Protein AF-A0A7R9ZAB1-F1 (afdb_monomer_lite)

pLDDT: mean 93.07, std 10.8, range [32.34, 98.75]

Sequence (298 aa):
DKIGLPAPSGCEIWKDEKLKYHGPLHALKEEVKEYNKRINNFHPSTMEDLRDRLRRGEPKNGVCDGTKIHPNGLNGIFTSGQISLSRSGYIEPLTPPMRHPGICWNFMGFVGDLSFLVHDFQSMCRNLKPHSKIVFMDLGASLKRGQGPLELMDLFEKFGFHFDHIYAFEITKQEPSDVFEMLPARYLPAYHWINVGISSDVDSPMNPFQTILRRFQADDLILVKLDIDTPSIEIPLAKQLLEDETLSKLVDQFYFEHHVFLAELARPWGRTMDGTVKESLELFYRLRQRGVPAHFWT

Organism: NCBI:txid2749911

Foldseek 3Di:
DDDPDPQQAFLCCCVDPPDPCNVLVVLLLVLLVVVVVLLVVLFLPPAAALLVCVVVVNPLLVSLCSLASDPVRSCVSNVSPQWDQFQQGTWHDQGGPLWNSCCSPPVVVTVQPCSRTDGRSSSNSSLAHSPAAEEEEAQAQDDDAPGFPVVVQVSCVSSNRQHQAYHHEHCDDDDVVVVLVSDDPSCVNRYDYHNRHAALPPPDPRDVLVVQLPPHDLNYAYAYEEDHLACVGQVSNLVCCLPDLRNLSRHAEYEYAQQAPHPSCCVVSPPSHDHGSVVVSVSCVSSRVSRYHYGSGD

Structure (mmCIF, N/CA/C/O backbone):
data_AF-A0A7R9ZAB1-F1
#
_entry.id   AF-A0A7R9ZAB1-F1
#
loop_
_atom_site.group_PDB
_atom_site.id
_atom_site.type_symbol
_atom_site.label_atom_id
_atom_site.label_alt_id
_atom_site.label_comp_id
_atom_site.label_asym_id
_atom_site.label_entity_id
_atom_site.label_seq_id
_atom_site.pdbx_PDB_ins_code
_atom_site.Cartn_x
_atom_site.Cartn_y
_atom_site.Cartn_z
_atom_site.occupancy
_atom_site.B_iso_or_equiv
_atom_site.auth_seq_id
_atom_site.auth_comp_id
_atom_site.auth_asym_id
_atom_site.auth_atom_id
_atom_site.pdbx_PDB_model_num
ATOM 1 N N . ASP A 1 1 ? -13.489 12.982 -21.169 1.00 32.94 1 ASP A N 1
ATOM 2 C CA . ASP A 1 1 ? -12.901 13.646 -22.347 1.00 32.94 1 ASP A CA 1
ATOM 3 C C . ASP A 1 1 ? -11.445 14.031 -22.151 1.00 32.94 1 ASP A C 1
ATOM 5 O O . ASP A 1 1 ? -11.092 14.657 -21.163 1.00 32.94 1 ASP A O 1
ATOM 9 N N . LYS A 1 2 ? -10.625 13.589 -23.110 1.00 35.69 2 LYS A N 1
ATOM 10 C CA . LYS A 1 2 ? -9.345 14.130 -23.600 1.00 35.69 2 LYS A CA 1
ATOM 11 C C . LYS A 1 2 ? -8.670 15.230 -22.759 1.00 35.69 2 LYS A C 1
ATOM 13 O O . LYS A 1 2 ? -8.706 16.403 -23.117 1.00 35.69 2 LYS A O 1
ATOM 18 N N . ILE A 1 3 ? -7.904 14.828 -21.750 1.00 32.34 3 ILE A N 1
ATOM 19 C CA . ILE A 1 3 ? -6.647 15.515 -21.440 1.00 32.34 3 ILE A CA 1
ATOM 20 C C . ILE A 1 3 ? -5.568 14.576 -21.959 1.00 32.34 3 ILE A C 1
ATOM 22 O O . ILE A 1 3 ? -5.344 13.514 -21.386 1.00 32.34 3 ILE A O 1
ATOM 26 N N . GLY A 1 4 ? -4.963 14.925 -23.096 1.00 33.41 4 GLY A N 1
ATOM 27 C CA . GLY A 1 4 ? -3.710 14.314 -23.518 1.00 33.41 4 GLY A CA 1
ATOM 28 C C . GLY A 1 4 ? -2.677 14.632 -22.449 1.00 33.41 4 GLY A C 1
ATOM 29 O O . GLY A 1 4 ? -2.086 15.709 -22.464 1.00 33.41 4 GLY A O 1
ATOM 30 N N . LEU A 1 5 ? -2.550 13.744 -21.464 1.00 40.47 5 LEU A N 1
ATOM 31 C CA . LEU A 1 5 ? -1.458 13.796 -20.511 1.00 40.47 5 LEU A CA 1
ATOM 32 C C . LEU A 1 5 ? -0.175 13.683 -21.348 1.00 40.47 5 LEU A C 1
ATOM 34 O O . LEU A 1 5 ? -0.097 12.763 -22.173 1.00 40.47 5 LEU A O 1
ATOM 38 N N . PRO A 1 6 ? 0.788 14.617 -21.221 1.00 48.16 6 PRO A N 1
ATOM 39 C CA . PRO A 1 6 ? 2.100 14.429 -21.830 1.00 48.16 6 PRO A CA 1
ATOM 40 C C . PRO A 1 6 ? 2.615 13.053 -21.409 1.00 48.16 6 PRO A C 1
ATOM 42 O O . PRO A 1 6 ? 2.310 12.616 -20.297 1.00 48.16 6 PRO A O 1
ATOM 45 N N . ALA A 1 7 ? 3.313 12.349 -22.308 1.00 57.34 7 ALA A N 1
ATOM 46 C CA . ALA A 1 7 ? 3.860 11.029 -22.008 1.00 57.34 7 ALA A CA 1
ATOM 47 C C . ALA A 1 7 ? 4.607 11.128 -20.665 1.00 57.34 7 ALA A C 1
ATOM 49 O O . ALA A 1 7 ? 5.569 11.890 -20.594 1.00 57.34 7 ALA A O 1
ATOM 50 N N . PRO A 1 8 ? 4.116 10.491 -19.586 1.00 60.88 8 PRO A N 1
ATOM 51 C CA . PRO A 1 8 ? 4.614 10.775 -18.250 1.00 60.88 8 PRO A CA 1
ATOM 52 C C . PRO A 1 8 ? 6.085 10.357 -18.170 1.00 60.88 8 PRO A C 1
ATOM 54 O O . PRO A 1 8 ? 6.405 9.173 -18.204 1.00 60.88 8 PRO A O 1
ATOM 57 N N . SER A 1 9 ? 6.979 11.341 -18.111 1.00 74.44 9 SER A N 1
ATOM 58 C CA . SER A 1 9 ? 8.423 11.212 -18.343 1.00 74.44 9 SER A CA 1
ATOM 59 C C . SER A 1 9 ? 9.223 11.013 -17.054 1.00 74.44 9 SER A C 1
ATOM 61 O O . SER A 1 9 ? 10.335 11.516 -16.909 1.00 74.44 9 SER A O 1
ATOM 63 N N . GLY A 1 10 ? 8.657 10.291 -16.085 1.00 91.00 10 GLY A N 1
ATOM 64 C CA . GLY A 1 10 ? 9.347 10.042 -14.822 1.00 91.00 10 GLY A CA 1
ATOM 65 C C . GLY A 1 10 ? 9.487 11.310 -13.987 1.00 91.00 10 GLY A C 1
ATOM 66 O O . GLY A 1 10 ? 8.498 11.919 -13.584 1.00 91.00 10 GLY A O 1
ATOM 67 N N . CYS A 1 11 ? 10.721 11.716 -13.711 1.00 95.19 11 CYS A N 1
ATOM 68 C CA . CYS A 1 11 ? 11.022 12.817 -12.806 1.00 95.19 11 CYS A CA 1
ATOM 69 C C . CYS A 1 11 ? 10.795 14.220 -13.370 1.00 95.19 11 CYS A C 1
ATOM 71 O O . CYS A 1 11 ? 10.823 15.180 -12.599 1.00 95.19 11 CYS A O 1
ATOM 73 N N . GLU A 1 12 ? 10.573 14.380 -14.676 1.00 94.00 12 GLU A N 1
ATOM 74 C CA . GLU A 1 12 ? 10.340 15.701 -15.278 1.00 94.00 12 GLU A CA 1
ATOM 75 C C . GLU A 1 12 ? 9.144 16.415 -14.637 1.00 94.00 12 GLU A C 1
ATOM 77 O O . GLU A 1 12 ? 9.215 17.614 -14.373 1.00 94.00 12 GLU A O 1
ATOM 82 N N . ILE A 1 13 ? 8.092 15.670 -14.271 1.00 92.50 13 ILE A N 1
ATOM 83 C CA . ILE A 1 13 ? 6.882 16.247 -13.671 1.00 92.50 13 ILE A CA 1
ATOM 84 C C . ILE A 1 13 ? 7.141 16.958 -12.335 1.00 92.50 13 ILE A C 1
ATOM 86 O O . ILE A 1 13 ? 6.371 17.831 -11.940 1.00 92.50 13 ILE A O 1
ATOM 90 N N . TRP A 1 14 ? 8.227 16.583 -11.656 1.00 94.31 14 TRP A N 1
ATOM 91 C CA . TRP A 1 14 ? 8.662 17.139 -10.379 1.00 94.31 14 TRP A CA 1
ATOM 92 C C . TRP A 1 14 ? 9.698 18.255 -10.529 1.00 94.31 14 TRP A C 1
ATOM 94 O O . TRP A 1 14 ? 9.948 18.980 -9.566 1.00 94.31 14 TRP A O 1
ATOM 104 N N . LYS A 1 15 ? 10.333 18.367 -11.702 1.00 94.75 15 LYS A N 1
ATOM 105 C CA . LYS A 1 15 ? 11.469 19.266 -11.957 1.00 94.75 15 LYS A CA 1
ATOM 106 C C . LYS A 1 15 ? 11.113 20.466 -12.828 1.00 94.75 15 LYS A C 1
ATOM 108 O O . LYS A 1 15 ? 11.736 21.509 -12.666 1.00 94.75 15 LYS A O 1
ATOM 113 N N . ASP A 1 16 ? 10.177 20.325 -13.764 1.00 94.56 16 ASP A N 1
ATOM 114 C CA . ASP A 1 16 ? 9.819 21.420 -14.665 1.00 94.56 16 ASP A CA 1
ATOM 115 C C . ASP A 1 16 ? 8.761 22.336 -14.034 1.00 94.56 16 ASP A C 1
ATOM 117 O O . ASP A 1 16 ? 7.571 22.021 -13.969 1.00 94.56 16 ASP A O 1
ATOM 121 N N . GLU A 1 17 ? 9.217 23.510 -13.598 1.00 95.56 17 GLU A N 1
ATOM 122 C CA . GLU A 1 17 ? 8.401 24.570 -12.999 1.00 95.56 17 GLU A CA 1
ATOM 123 C C . GLU A 1 17 ? 7.313 25.114 -13.936 1.00 95.56 17 GLU A C 1
ATOM 125 O O . GLU A 1 17 ? 6.337 25.707 -13.473 1.00 95.56 17 GLU A O 1
ATOM 130 N N . LYS A 1 18 ? 7.448 24.913 -15.254 1.00 95.12 18 LYS A N 1
ATOM 131 C CA . LYS A 1 18 ? 6.462 25.370 -16.246 1.00 95.12 18 LYS A CA 1
ATOM 132 C C . LYS A 1 18 ? 5.219 24.488 -16.278 1.00 95.12 18 LYS A C 1
ATOM 134 O O . LYS A 1 18 ? 4.195 24.888 -16.839 1.00 95.12 18 LYS A O 1
ATOM 139 N N . LEU A 1 19 ? 5.286 23.287 -15.707 1.00 91.88 19 LEU A N 1
ATOM 140 C CA . LEU A 1 19 ? 4.161 22.365 -15.683 1.00 91.88 19 LEU A CA 1
ATOM 141 C C . LEU A 1 19 ? 3.113 22.843 -14.677 1.00 91.88 19 LEU A C 1
ATOM 143 O O . LEU A 1 19 ? 3.402 23.107 -13.512 1.00 91.88 19 LEU A O 1
ATOM 147 N N . LYS A 1 20 ? 1.846 22.878 -15.105 1.00 93.25 20 LYS A N 1
ATOM 148 C CA . LYS A 1 20 ? 0.714 23.362 -14.288 1.00 93.25 20 LYS A CA 1
ATOM 149 C C . LYS A 1 20 ? 0.533 22.640 -12.944 1.00 93.25 20 LYS A C 1
ATOM 151 O O . LYS A 1 20 ? -0.127 23.164 -12.055 1.00 93.25 20 LYS A O 1
ATOM 156 N N . TYR A 1 21 ? 1.062 21.425 -12.819 1.00 89.94 21 TYR A N 1
ATOM 157 C CA . TYR A 1 21 ? 0.979 20.597 -11.615 1.00 89.94 21 TYR A CA 1
ATOM 158 C C . TYR A 1 21 ? 2.239 20.667 -10.742 1.00 89.94 21 TYR A C 1
ATOM 160 O O . TYR A 1 21 ? 2.230 20.101 -9.656 1.00 89.94 21 TYR A O 1
ATOM 168 N N . HIS A 1 22 ? 3.290 21.388 -11.151 1.00 93.06 22 HIS A N 1
ATOM 169 C CA . HIS A 1 22 ? 4.520 21.514 -10.368 1.00 93.06 22 HIS A CA 1
ATOM 170 C C . HIS A 1 22 ? 4.247 22.069 -8.960 1.00 93.06 22 HIS A C 1
ATOM 172 O O . HIS A 1 22 ? 4.601 21.441 -7.966 1.00 93.06 22 HIS A O 1
ATOM 178 N N . GLY A 1 23 ? 3.547 23.206 -8.858 1.00 95.88 23 GLY A N 1
ATOM 179 C CA . GLY A 1 23 ? 3.180 23.810 -7.569 1.00 95.88 23 GLY A CA 1
ATOM 180 C C . GLY A 1 23 ? 2.409 22.851 -6.644 1.00 95.88 23 GLY A C 1
ATOM 181 O O . GLY A 1 23 ? 2.866 22.610 -5.527 1.00 95.88 23 GLY A O 1
ATOM 182 N N . PRO A 1 24 ? 1.287 22.258 -7.099 1.00 95.94 24 PRO A N 1
ATOM 183 C CA . PRO A 1 24 ? 0.551 21.255 -6.328 1.00 95.94 24 PRO A CA 1
ATOM 184 C C . PRO A 1 24 ? 1.387 20.045 -5.882 1.00 95.94 24 PRO A C 1
ATOM 186 O O . PRO A 1 24 ? 1.276 19.628 -4.731 1.00 95.94 24 PRO A O 1
ATOM 189 N N . LEU A 1 25 ? 2.255 19.504 -6.744 1.00 95.31 25 LEU A N 1
ATOM 190 C CA . LEU A 1 25 ? 3.119 18.370 -6.393 1.00 95.31 25 LEU A CA 1
ATOM 191 C C . LEU A 1 25 ? 4.147 18.733 -5.313 1.00 95.31 25 LEU A C 1
ATOM 193 O O . LEU A 1 25 ? 4.383 17.951 -4.393 1.00 95.31 25 LEU A O 1
ATOM 197 N N . HIS A 1 26 ? 4.736 19.929 -5.369 1.00 96.19 26 HIS A N 1
ATOM 198 C CA . HIS A 1 26 ? 5.650 20.386 -4.316 1.00 96.19 26 HIS A CA 1
ATOM 199 C C . HIS A 1 26 ? 4.927 20.694 -3.003 1.00 96.19 26 HIS A C 1
ATOM 201 O O . HIS A 1 26 ? 5.478 20.407 -1.944 1.00 96.19 26 HIS A O 1
ATOM 207 N N . ALA A 1 27 ? 3.685 21.185 -3.047 1.00 97.44 27 ALA A N 1
ATOM 208 C CA . ALA A 1 27 ? 2.858 21.302 -1.846 1.00 97.44 27 ALA A CA 1
ATOM 209 C C . ALA A 1 27 ? 2.618 19.923 -1.205 1.00 97.44 27 ALA A C 1
ATOM 211 O O . ALA A 1 27 ? 2.906 19.744 -0.024 1.00 97.44 27 ALA A O 1
ATOM 212 N N . LEU A 1 28 ? 2.208 18.926 -2.001 1.00 97.12 28 LEU A N 1
ATOM 213 C CA . LEU A 1 28 ? 2.062 17.540 -1.545 1.00 97.12 28 LEU A CA 1
ATOM 214 C C . LEU A 1 28 ? 3.356 17.003 -0.920 1.00 97.12 28 LEU A C 1
ATOM 216 O O . LEU A 1 28 ? 3.310 16.364 0.125 1.00 97.12 28 LEU A O 1
ATOM 220 N 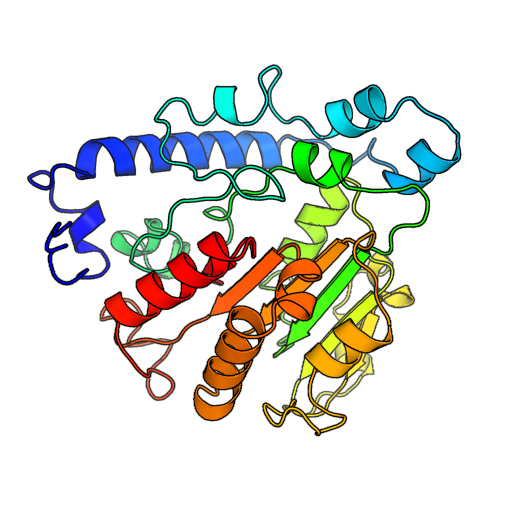N . LYS A 1 29 ? 4.516 17.260 -1.532 1.00 96.44 29 LYS A N 1
ATOM 221 C CA . LYS A 1 29 ? 5.817 16.817 -1.009 1.00 96.44 29 LYS A CA 1
ATOM 222 C C . LYS A 1 29 ? 6.083 17.346 0.404 1.00 96.44 29 LYS A C 1
ATOM 224 O O . LYS A 1 29 ? 6.580 16.597 1.243 1.00 96.44 29 LYS A O 1
ATOM 229 N N . GLU A 1 30 ? 5.763 18.608 0.684 1.00 97.81 30 GLU A N 1
ATOM 230 C CA . GLU A 1 30 ? 5.918 19.168 2.033 1.00 97.81 30 GLU A CA 1
ATOM 231 C C . GLU A 1 30 ? 4.880 18.606 3.019 1.00 97.81 30 GLU A C 1
ATOM 233 O O . GLU A 1 30 ? 5.215 18.313 4.167 1.00 97.81 30 GLU A O 1
ATOM 238 N N . GLU A 1 31 ? 3.648 18.367 2.571 1.00 98.19 31 GLU A N 1
ATOM 239 C CA . GLU A 1 31 ? 2.598 17.745 3.390 1.00 98.19 31 GLU A CA 1
ATOM 240 C C . GLU A 1 31 ? 2.928 16.290 3.746 1.00 98.19 31 GLU A C 1
ATOM 242 O O . GLU A 1 31 ? 2.741 15.883 4.892 1.00 98.19 31 GLU A O 1
ATOM 247 N N . VAL A 1 32 ? 3.505 15.525 2.813 1.00 97.88 32 VAL A N 1
ATOM 248 C CA . VAL A 1 32 ? 4.026 14.174 3.069 1.00 97.88 32 VAL A CA 1
ATOM 249 C C . VAL A 1 32 ? 5.136 14.212 4.124 1.00 97.88 32 VAL A C 1
ATOM 251 O O . VAL A 1 32 ? 5.149 13.378 5.028 1.00 97.88 32 VAL A O 1
ATOM 254 N N . LYS A 1 33 ? 6.049 15.191 4.097 1.00 97.69 33 LYS A N 1
ATOM 255 C CA . LYS A 1 33 ? 7.065 15.323 5.162 1.00 97.69 33 LYS A CA 1
ATOM 256 C C . LYS A 1 33 ? 6.431 15.556 6.534 1.00 97.69 33 LYS A C 1
ATOM 258 O O . LYS A 1 33 ? 6.855 14.947 7.515 1.00 97.69 33 LYS A O 1
ATOM 263 N N . GLU A 1 34 ? 5.422 16.420 6.612 1.00 98.25 34 GLU A N 1
ATOM 264 C CA . GLU A 1 34 ? 4.695 16.677 7.860 1.00 98.25 34 GLU A CA 1
ATOM 265 C C . GLU A 1 34 ? 3.906 15.441 8.326 1.00 98.25 34 GLU A C 1
ATOM 267 O O . GLU A 1 34 ? 3.929 15.107 9.513 1.00 98.25 34 GLU A O 1
ATOM 272 N N . TYR A 1 35 ? 3.268 14.718 7.403 1.00 98.38 35 TYR A N 1
ATOM 273 C CA . TYR A 1 35 ? 2.620 13.430 7.659 1.00 98.38 35 TYR A CA 1
ATOM 274 C C . TYR A 1 35 ? 3.597 12.428 8.290 1.00 98.38 35 TYR A C 1
ATOM 276 O O . TYR A 1 35 ? 3.328 11.911 9.376 1.00 98.38 35 TYR A O 1
ATOM 284 N N . ASN A 1 36 ? 4.774 12.235 7.692 1.00 97.62 36 ASN A N 1
ATOM 285 C CA . ASN A 1 36 ? 5.791 11.324 8.222 1.00 97.62 36 ASN A CA 1
ATOM 286 C C . ASN A 1 36 ? 6.354 11.775 9.564 1.00 97.62 36 ASN A C 1
ATOM 288 O O . ASN A 1 36 ? 6.553 10.957 10.457 1.00 97.62 36 ASN A O 1
ATOM 292 N N . LYS A 1 37 ? 6.567 13.080 9.760 1.00 97.81 37 LYS A N 1
ATOM 293 C CA . LYS A 1 37 ? 6.969 13.618 11.065 1.00 97.81 37 LYS A CA 1
ATOM 294 C C . LYS A 1 37 ? 5.951 13.253 12.148 1.00 97.81 37 LYS A C 1
ATOM 296 O O . LYS A 1 37 ? 6.339 12.881 13.254 1.00 97.81 37 LYS A O 1
ATOM 301 N N . ARG A 1 38 ? 4.655 13.336 11.841 1.00 97.00 38 ARG A N 1
ATOM 302 C CA . ARG A 1 38 ? 3.582 12.954 12.770 1.00 97.00 38 ARG A CA 1
ATOM 303 C C . ARG A 1 38 ? 3.519 11.455 12.997 1.00 97.00 38 ARG A C 1
ATOM 305 O O . ARG A 1 38 ? 3.388 11.059 14.148 1.00 97.00 38 ARG A O 1
ATOM 312 N N . ILE A 1 39 ? 3.667 10.642 11.951 1.00 95.81 39 ILE A N 1
ATOM 313 C CA . ILE A 1 39 ? 3.797 9.188 12.095 1.00 95.81 39 ILE A CA 1
ATOM 314 C C . ILE A 1 39 ? 4.968 8.857 13.000 1.00 95.81 39 ILE A C 1
ATOM 316 O O . ILE A 1 39 ? 4.795 8.103 13.946 1.00 95.81 39 ILE A O 1
ATOM 320 N N . ASN A 1 40 ? 6.145 9.431 12.772 1.00 94.19 40 ASN A N 1
ATOM 321 C CA . ASN A 1 40 ? 7.340 9.142 13.558 1.00 94.19 40 ASN A CA 1
ATOM 322 C C . ASN A 1 40 ? 7.148 9.493 15.037 1.00 94.19 40 ASN A C 1
ATOM 324 O O . ASN A 1 40 ? 7.493 8.685 15.896 1.00 94.19 40 ASN A O 1
ATOM 328 N N . ASN A 1 41 ? 6.496 10.624 15.317 1.00 93.81 41 ASN A N 1
ATOM 329 C CA . ASN A 1 41 ? 6.166 11.071 16.673 1.00 93.81 41 ASN A CA 1
ATOM 330 C C . ASN A 1 41 ? 4.922 10.396 17.275 1.00 93.81 41 ASN A C 1
ATOM 332 O O . ASN A 1 41 ? 4.616 10.618 18.446 1.00 93.81 41 ASN A O 1
ATOM 336 N N . PHE A 1 42 ? 4.177 9.603 16.503 1.00 93.62 42 PHE A N 1
ATOM 337 C CA . PHE A 1 42 ? 3.069 8.821 17.033 1.00 93.62 42 PHE A CA 1
ATOM 338 C C . PHE A 1 42 ? 3.653 7.736 17.940 1.00 93.62 42 PHE A C 1
ATOM 340 O O . PHE A 1 42 ? 4.464 6.924 17.496 1.00 93.62 42 PHE A O 1
ATOM 347 N N . HIS A 1 43 ? 3.303 7.750 19.224 1.00 83.38 43 HIS A N 1
ATOM 348 C CA . HIS A 1 43 ? 3.894 6.847 20.208 1.00 83.38 43 HIS A CA 1
ATOM 349 C C . HIS A 1 43 ? 3.085 5.541 20.304 1.00 83.38 43 HIS A C 1
ATOM 351 O O . HIS A 1 43 ? 1.945 5.576 20.764 1.00 83.38 43 HIS A O 1
ATOM 357 N N . PRO A 1 44 ? 3.667 4.383 19.926 1.00 64.25 44 PRO A N 1
ATOM 358 C CA . PRO A 1 44 ? 2.955 3.106 19.914 1.00 64.25 44 PRO A CA 1
ATOM 359 C C . PRO A 1 44 ? 2.745 2.496 21.302 1.00 64.25 44 PRO A C 1
ATOM 361 O O . PRO A 1 44 ? 1.918 1.608 21.453 1.00 64.25 44 PRO A O 1
ATOM 364 N N . SER A 1 45 ? 3.469 2.953 22.331 1.00 51.84 45 SER A N 1
ATOM 365 C CA . SER A 1 45 ? 3.490 2.342 23.672 1.00 51.84 45 SER A CA 1
ATOM 366 C C . SER A 1 45 ? 2.144 2.345 24.415 1.00 51.84 45 SER A C 1
ATOM 368 O O . SER A 1 45 ? 2.073 1.873 25.545 1.00 51.84 45 SER A O 1
ATOM 370 N N . THR A 1 46 ? 1.088 2.883 23.805 1.00 56.03 46 THR A N 1
ATOM 371 C CA . THR A 1 46 ? -0.288 2.894 24.319 1.00 56.03 46 THR A CA 1
ATOM 372 C C . THR A 1 46 ? -1.295 2.216 23.386 1.00 56.03 46 THR A C 1
ATOM 374 O O . THR A 1 46 ? -2.477 2.170 23.721 1.00 56.03 46 THR A O 1
ATOM 377 N N . MET A 1 47 ? -0.876 1.736 22.212 1.00 74.06 47 MET A N 1
ATOM 378 C CA . MET A 1 47 ? -1.784 1.144 21.230 1.00 74.06 47 MET A CA 1
ATOM 379 C C . MET A 1 47 ? -1.800 -0.373 21.384 1.00 74.06 47 MET A C 1
ATOM 381 O O . MET A 1 47 ? -0.958 -1.085 20.851 1.00 74.06 47 MET A O 1
ATOM 385 N N . GLU A 1 48 ? -2.773 -0.848 22.157 1.00 90.38 48 GLU A N 1
ATOM 386 C CA . GLU A 1 48 ? -3.209 -2.245 22.132 1.00 90.38 48 GLU A CA 1
ATOM 387 C C . GLU A 1 48 ? -3.847 -2.591 20.777 1.00 90.38 48 GLU A C 1
ATOM 389 O O . GLU A 1 48 ? -4.247 -1.691 20.029 1.00 90.38 48 GLU A O 1
ATOM 394 N N . ASP A 1 49 ? -4.027 -3.888 20.499 1.00 95.38 49 ASP A N 1
ATOM 395 C CA . ASP A 1 49 ? -4.794 -4.336 19.336 1.00 95.38 49 ASP A CA 1
ATOM 396 C C . ASP A 1 49 ? -6.173 -3.667 19.324 1.00 95.38 49 ASP A C 1
ATOM 398 O O . ASP A 1 49 ? -6.976 -3.788 20.258 1.00 95.38 49 ASP A O 1
ATOM 402 N N . LEU A 1 50 ? -6.454 -2.940 18.240 1.00 96.50 50 LEU A N 1
ATOM 403 C CA . LEU A 1 50 ? -7.709 -2.216 18.065 1.00 96.50 50 LEU A CA 1
ATOM 404 C C . LEU A 1 50 ? -8.911 -3.151 18.227 1.00 96.50 50 LEU A C 1
ATOM 406 O O . LEU A 1 50 ? -9.942 -2.759 18.772 1.00 96.50 50 LEU A O 1
ATOM 410 N N . ARG A 1 51 ? -8.783 -4.406 17.794 1.00 97.50 51 ARG A N 1
ATOM 411 C CA . ARG A 1 51 ? -9.843 -5.413 17.867 1.00 97.50 51 ARG A CA 1
ATOM 412 C C . ARG A 1 51 ? -10.089 -5.860 19.295 1.00 97.50 51 ARG A C 1
ATOM 414 O O . ARG A 1 51 ? -11.245 -6.085 19.637 1.00 97.50 51 ARG A O 1
ATOM 421 N N . ASP A 1 52 ? -9.062 -5.936 20.141 1.00 96.69 52 ASP A N 1
ATOM 422 C CA . ASP A 1 52 ? -9.239 -6.225 21.569 1.00 96.69 52 ASP A CA 1
ATOM 423 C C . ASP A 1 52 ? -10.039 -5.130 22.264 1.00 96.69 52 ASP A C 1
ATOM 425 O O . ASP A 1 52 ? -10.997 -5.421 22.984 1.00 96.69 52 ASP A O 1
ATOM 429 N N . ARG A 1 53 ? -9.723 -3.867 21.975 1.00 95.81 53 ARG A N 1
ATOM 430 C CA . ARG A 1 53 ? -10.484 -2.717 22.482 1.00 95.81 53 ARG A CA 1
ATOM 431 C C . ARG A 1 53 ? -11.949 -2.778 22.051 1.00 95.81 53 ARG A C 1
ATOM 433 O O . ARG A 1 53 ? -12.855 -2.628 22.873 1.00 95.81 53 ARG A O 1
ATOM 440 N N . LEU A 1 54 ? -12.192 -3.076 20.773 1.00 96.62 54 LEU A N 1
ATOM 441 C CA . LEU A 1 54 ? -13.544 -3.255 20.238 1.00 96.62 54 LEU A CA 1
ATOM 442 C C . LEU A 1 54 ? -14.272 -4.451 20.880 1.00 96.62 54 LEU A C 1
ATOM 444 O O . LEU A 1 54 ? -15.456 -4.339 21.194 1.00 96.62 54 LEU A O 1
ATOM 448 N N . ARG A 1 55 ? -13.586 -5.579 21.125 1.00 97.44 55 ARG A N 1
ATOM 449 C CA . ARG A 1 55 ? -14.144 -6.764 21.809 1.00 97.44 55 ARG A CA 1
ATOM 450 C C . ARG A 1 55 ? -14.551 -6.471 23.252 1.00 97.44 55 ARG A C 1
ATOM 452 O O . ARG A 1 55 ? -15.558 -7.003 23.710 1.00 97.44 55 ARG A O 1
ATOM 459 N N . ARG A 1 56 ? -13.819 -5.599 23.953 1.00 96.88 56 ARG A N 1
ATOM 460 C CA . ARG A 1 56 ? -14.176 -5.134 25.307 1.00 96.88 56 ARG A CA 1
ATOM 461 C C . ARG A 1 56 ? -15.357 -4.158 25.334 1.00 96.88 56 ARG A C 1
ATOM 463 O O . ARG A 1 56 ? -15.757 -3.724 26.410 1.00 96.88 56 ARG A O 1
ATOM 470 N N . GLY A 1 57 ? -15.926 -3.824 24.175 1.00 95.94 57 GLY A N 1
ATOM 471 C CA . GLY A 1 57 ? -17.081 -2.939 24.062 1.00 95.94 57 GLY A CA 1
ATOM 472 C C . GLY A 1 57 ? -16.734 -1.452 24.121 1.00 95.94 57 GLY A C 1
ATOM 473 O O . GLY A 1 57 ? -17.632 -0.635 24.327 1.00 95.94 57 GLY A O 1
ATOM 474 N N . GLU A 1 58 ? -15.462 -1.073 23.938 1.00 96.38 58 GLU A N 1
ATOM 475 C CA . GLU A 1 58 ? -15.101 0.341 23.814 1.00 96.38 58 GLU A CA 1
ATOM 476 C C . GLU A 1 58 ? -15.802 0.964 22.588 1.00 96.38 58 GLU A C 1
ATOM 478 O O . GLU A 1 58 ? -15.884 0.329 21.529 1.00 96.38 58 GLU A O 1
ATOM 483 N N . PRO A 1 59 ? -16.305 2.212 22.675 1.00 96.56 59 PRO A N 1
ATOM 484 C CA . PRO A 1 59 ? -16.961 2.855 21.544 1.00 96.56 59 PRO A CA 1
ATOM 485 C C . PRO A 1 59 ? -16.029 2.945 20.333 1.00 96.56 59 PRO A C 1
ATOM 487 O O . PRO A 1 59 ? -14.968 3.566 20.407 1.00 96.56 59 PRO A O 1
ATOM 490 N N . LYS A 1 60 ? -16.453 2.394 19.189 1.00 96.12 60 LYS A N 1
ATOM 491 C CA . LYS A 1 60 ? -15.640 2.324 17.961 1.00 96.12 60 LYS A CA 1
ATOM 492 C C . LYS A 1 60 ? -15.059 3.674 17.531 1.00 96.12 60 LYS A C 1
ATOM 494 O O . LYS A 1 60 ? -13.897 3.743 17.153 1.00 96.12 60 LYS A O 1
ATOM 499 N N . ASN A 1 61 ? -15.830 4.755 17.655 1.00 95.19 61 ASN A N 1
ATOM 500 C CA . ASN A 1 61 ? -15.333 6.102 17.364 1.00 95.19 61 ASN A CA 1
ATOM 501 C C . ASN A 1 61 ? -14.187 6.512 18.297 1.00 95.19 61 ASN A C 1
ATOM 503 O O . ASN A 1 61 ? -13.225 7.097 17.826 1.00 95.19 61 ASN A O 1
ATOM 507 N N . GLY A 1 62 ? -14.255 6.178 19.589 1.00 94.00 62 GLY A N 1
ATOM 508 C CA . GLY A 1 62 ? -13.179 6.460 20.541 1.00 94.00 62 GLY A CA 1
ATOM 509 C C . GLY A 1 62 ? -11.929 5.616 20.286 1.00 94.00 62 GLY A C 1
ATOM 510 O O . GLY A 1 62 ? -10.817 6.128 20.382 1.00 94.00 62 GLY A O 1
ATOM 511 N N . VAL A 1 63 ? -12.103 4.346 19.900 1.00 95.19 63 VAL A N 1
ATOM 512 C CA . VAL A 1 63 ? -10.990 3.465 19.512 1.00 95.19 63 VAL A CA 1
ATOM 513 C C . VAL A 1 63 ? -10.289 4.006 18.265 1.00 95.19 63 VAL A C 1
ATOM 515 O O . VAL A 1 63 ? -9.086 4.256 18.298 1.00 95.19 63 VAL A O 1
ATOM 518 N N . CYS A 1 64 ? -11.043 4.263 17.194 1.00 95.75 64 CYS A N 1
ATOM 519 C CA . CYS A 1 64 ? -10.481 4.711 15.922 1.00 95.75 64 CYS A CA 1
ATOM 520 C C . CYS A 1 64 ? -10.009 6.163 15.939 1.00 95.75 64 CYS A C 1
ATOM 522 O O . CYS A 1 64 ? -9.085 6.511 15.218 1.00 95.75 64 CYS A O 1
ATOM 524 N N . ASP A 1 65 ? -10.576 7.034 16.771 1.00 94.69 65 ASP A N 1
ATOM 525 C CA . ASP A 1 65 ? -10.028 8.381 16.937 1.00 94.69 65 ASP A CA 1
ATOM 526 C C . ASP A 1 65 ? -8.637 8.362 17.590 1.00 94.69 65 ASP A C 1
ATOM 528 O O . ASP A 1 65 ? -7.863 9.293 17.376 1.00 94.69 65 ASP A O 1
ATOM 532 N N . GLY A 1 66 ? -8.283 7.282 18.298 1.00 94.00 66 GLY A N 1
ATOM 533 C CA . GLY A 1 66 ? -6.935 7.048 18.816 1.00 94.00 66 GLY A CA 1
ATOM 534 C C . GLY A 1 66 ? -5.876 6.816 17.733 1.00 94.00 66 GLY A C 1
ATOM 535 O O . GLY A 1 66 ? -4.697 7.016 18.000 1.00 94.00 66 GLY A O 1
ATOM 536 N N . THR A 1 67 ? -6.267 6.461 16.504 1.00 95.25 67 THR A N 1
ATOM 537 C CA . THR A 1 67 ? -5.330 6.308 15.376 1.00 95.25 67 THR A CA 1
ATOM 538 C C . THR A 1 67 ? -5.145 7.608 14.584 1.00 95.25 67 THR A C 1
ATOM 540 O O . THR A 1 67 ? -4.417 7.634 13.591 1.00 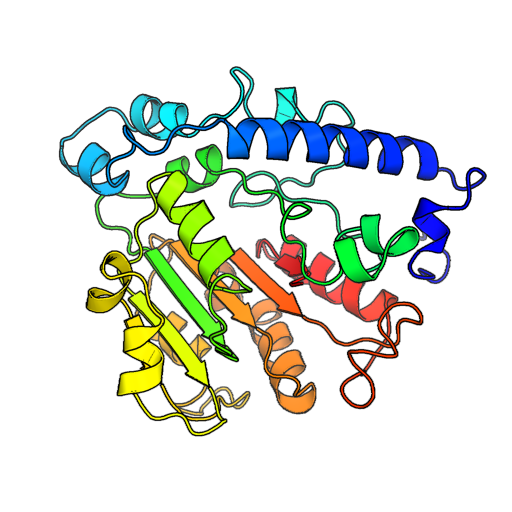95.25 67 THR A O 1
ATOM 543 N N . LYS A 1 68 ? -5.803 8.709 14.982 1.00 94.75 68 LYS A N 1
ATOM 544 C CA . LYS A 1 68 ? -5.616 10.018 14.348 1.00 94.75 68 LYS A CA 1
ATOM 545 C C . LYS A 1 68 ? -4.227 10.569 14.655 1.00 94.75 68 LYS A C 1
ATOM 547 O O . LYS A 1 68 ? -3.848 10.734 15.808 1.00 94.75 68 LYS A O 1
ATOM 552 N N . ILE A 1 69 ? -3.538 11.021 13.613 1.00 95.12 69 ILE A N 1
ATOM 553 C CA . ILE A 1 69 ? -2.286 11.791 13.724 1.00 95.12 69 ILE A CA 1
ATOM 554 C C . ILE A 1 69 ? -2.500 13.319 13.655 1.00 95.12 69 ILE A C 1
ATOM 556 O O . ILE A 1 69 ? -1.560 14.112 13.776 1.00 95.12 69 ILE A O 1
ATOM 560 N N . HIS A 1 70 ? -3.751 13.749 13.457 1.00 96.75 70 HIS A N 1
ATOM 561 C CA . HIS A 1 70 ? -4.168 15.149 13.450 1.00 96.75 70 HIS A CA 1
ATOM 562 C C . HIS A 1 70 ? -5.646 15.279 13.888 1.00 96.75 70 HIS A C 1
ATOM 564 O O . HIS A 1 70 ? -6.455 14.433 13.496 1.00 96.75 70 HIS A O 1
ATOM 570 N N . PRO A 1 71 ? -6.046 16.327 14.645 1.00 95.44 71 PRO A N 1
ATOM 571 C CA . PRO A 1 71 ? -7.429 16.497 15.118 1.00 95.44 71 PRO A CA 1
ATOM 572 C C . PRO A 1 71 ? -8.496 16.448 14.012 1.00 95.44 71 PRO A C 1
ATOM 574 O O . PRO A 1 71 ? -9.550 15.838 14.188 1.00 95.44 71 PRO A O 1
ATOM 577 N N . ASN A 1 72 ? -8.182 17.022 12.847 1.00 96.25 72 ASN A N 1
ATOM 578 C CA . ASN A 1 72 ? -9.050 17.054 11.660 1.00 96.25 72 ASN A CA 1
ATOM 579 C C . ASN A 1 72 ? -8.838 15.860 10.702 1.00 96.25 72 ASN A C 1
ATOM 581 O O . ASN A 1 72 ? -9.212 15.939 9.533 1.00 96.25 72 ASN A O 1
ATOM 585 N N . GLY A 1 73 ? -8.191 14.782 11.159 1.00 95.31 73 GLY A N 1
ATOM 586 C CA . GLY A 1 73 ? -7.769 13.676 10.295 1.00 95.31 73 GLY A CA 1
ATOM 587 C C . GLY A 1 73 ? -6.751 14.118 9.236 1.00 95.31 73 GLY A C 1
ATOM 588 O O . GLY A 1 73 ? -6.130 15.178 9.363 1.00 95.31 73 GLY A O 1
ATOM 589 N N . LEU A 1 74 ? -6.596 13.321 8.175 1.00 97.31 74 LEU A N 1
ATOM 590 C CA . LEU A 1 74 ? -5.612 13.590 7.118 1.00 97.31 74 LEU A CA 1
ATOM 591 C C . LEU A 1 74 ? -5.882 14.883 6.337 1.00 97.31 74 LEU A C 1
ATOM 593 O O . LEU A 1 74 ? -4.932 15.530 5.910 1.00 97.31 74 LEU A O 1
ATOM 597 N N . ASN A 1 75 ? -7.133 15.343 6.252 1.00 96.25 75 ASN A N 1
ATOM 598 C CA . ASN A 1 75 ? -7.466 16.635 5.633 1.00 96.25 75 ASN A CA 1
ATOM 599 C C . ASN A 1 75 ? -6.837 17.838 6.348 1.00 96.25 75 ASN A C 1
ATOM 601 O O . ASN A 1 75 ? -6.688 18.899 5.752 1.00 96.25 75 ASN A O 1
ATOM 605 N N . GLY A 1 76 ? -6.480 17.699 7.628 1.00 97.25 76 GLY A N 1
ATOM 606 C CA . GLY A 1 76 ? -5.747 18.746 8.337 1.00 97.25 76 GLY A CA 1
ATOM 607 C C . GLY A 1 76 ? -4.247 18.773 8.043 1.00 97.25 76 GLY A C 1
ATOM 608 O O . GLY A 1 76 ? -3.593 19.741 8.409 1.00 97.25 76 GLY A O 1
ATOM 609 N N . ILE A 1 77 ? -3.712 17.727 7.407 1.00 98.06 77 ILE A N 1
ATOM 610 C CA . ILE A 1 77 ? -2.309 17.640 6.983 1.00 98.06 77 ILE A CA 1
ATOM 611 C C . ILE A 1 77 ? -2.203 17.956 5.489 1.00 98.06 77 ILE A C 1
ATOM 613 O O . ILE A 1 77 ? -1.381 18.769 5.086 1.00 98.06 77 ILE A O 1
ATOM 617 N N . PHE A 1 78 ? -3.068 17.348 4.678 1.00 98.00 78 PHE A N 1
ATOM 618 C CA . PHE A 1 78 ? -3.057 17.450 3.221 1.00 98.00 78 PHE A CA 1
ATOM 619 C C . PHE A 1 78 ? -4.031 18.520 2.717 1.00 98.00 78 PHE A C 1
ATOM 621 O O . PHE A 1 78 ? -5.048 18.240 2.080 1.00 98.00 78 PHE A O 1
ATOM 628 N N . THR A 1 79 ? -3.721 19.772 3.034 1.00 97.12 79 THR A N 1
ATOM 629 C CA . THR A 1 79 ? -4.525 20.949 2.673 1.00 97.12 79 THR A CA 1
ATOM 630 C C . THR A 1 79 ? -4.537 21.260 1.174 1.00 97.12 79 THR A C 1
ATOM 632 O O . THR A 1 79 ? -5.457 21.915 0.686 1.00 97.12 79 THR A O 1
ATOM 635 N N . SER A 1 80 ? -3.551 20.759 0.429 1.00 95.56 80 SER A N 1
ATOM 636 C CA . SER A 1 80 ? -3.421 20.915 -1.020 1.00 95.56 80 SER A CA 1
ATOM 637 C C . SER A 1 80 ? -4.476 20.139 -1.818 1.00 95.56 80 SER A C 1
ATOM 639 O O . SER A 1 80 ? -4.633 20.366 -3.022 1.00 95.56 80 SER A O 1
ATOM 641 N N . GLY A 1 81 ? -5.169 19.190 -1.175 1.00 94.75 81 GLY A N 1
ATOM 642 C CA . GLY A 1 81 ? -6.174 18.340 -1.811 1.00 94.75 81 GLY A CA 1
ATOM 643 C C . GLY A 1 81 ? -5.609 17.368 -2.853 1.00 94.75 81 GLY A C 1
ATOM 644 O O . GLY A 1 81 ? -6.352 16.925 -3.723 1.00 94.75 81 GLY A O 1
ATOM 645 N N . GLN A 1 82 ? -4.305 17.065 -2.811 1.00 95.38 82 GLN A N 1
ATOM 646 C CA . GLN A 1 82 ? -3.656 16.193 -3.803 1.00 95.38 82 GLN A CA 1
ATOM 647 C C . GLN A 1 82 ? -3.781 14.690 -3.503 1.00 95.38 82 GLN A C 1
ATOM 649 O O . GLN A 1 82 ? -3.531 13.871 -4.385 1.00 95.38 82 GLN A O 1
ATOM 654 N N . ILE A 1 83 ? -4.166 14.305 -2.286 1.00 96.50 83 ILE A N 1
ATOM 655 C CA . ILE A 1 83 ? -4.442 12.903 -1.939 1.00 96.50 83 ILE A CA 1
ATOM 656 C C . ILE A 1 83 ? -5.801 12.459 -2.494 1.00 96.50 83 ILE A C 1
ATOM 658 O O . ILE A 1 83 ? -6.734 13.248 -2.628 1.00 96.50 83 ILE A O 1
ATOM 662 N N . SER A 1 84 ? -5.923 11.175 -2.820 1.00 95.38 84 SER A N 1
ATOM 663 C CA . SER A 1 84 ? -7.160 10.578 -3.333 1.00 95.38 84 SER A CA 1
ATOM 664 C C . SER A 1 84 ? -7.936 9.894 -2.211 1.00 95.38 84 SER A C 1
ATOM 666 O O . SER A 1 84 ? -7.333 9.370 -1.283 1.00 95.38 84 SER A O 1
ATOM 668 N N . LEU A 1 85 ? -9.267 9.861 -2.297 1.00 95.62 85 LEU A N 1
ATOM 669 C CA . LEU A 1 85 ? -10.103 9.082 -1.380 1.00 95.62 85 LEU A CA 1
ATOM 670 C C . LEU A 1 85 ? -10.359 7.685 -1.960 1.00 95.62 85 LEU A C 1
ATOM 672 O O . LEU A 1 85 ? -10.763 7.554 -3.115 1.00 95.62 85 LEU A O 1
ATOM 676 N N . SER A 1 86 ? -10.157 6.655 -1.145 1.00 95.12 86 SER A N 1
ATOM 677 C CA . SER A 1 86 ? -10.476 5.257 -1.441 1.00 95.12 86 SER A CA 1
ATOM 678 C C . SER A 1 86 ? -11.450 4.695 -0.398 1.00 95.12 86 SER A C 1
ATOM 680 O O . SER A 1 86 ? -11.803 5.371 0.572 1.00 95.12 86 SER A O 1
ATOM 682 N N . ARG A 1 87 ? -11.866 3.433 -0.554 1.00 93.44 87 ARG A N 1
ATOM 683 C CA . ARG A 1 87 ? -12.705 2.746 0.446 1.00 93.44 87 ARG A CA 1
ATOM 684 C C . ARG A 1 87 ? -12.022 2.557 1.807 1.00 93.44 87 ARG A C 1
ATOM 686 O O . ARG A 1 87 ? -12.710 2.470 2.821 1.00 93.44 87 ARG A O 1
ATOM 693 N N . SER A 1 88 ? -10.690 2.523 1.820 1.00 94.25 88 SER A N 1
ATOM 694 C CA . SER A 1 88 ? -9.865 2.388 3.027 1.00 94.25 88 SER A CA 1
ATOM 695 C C . SER A 1 88 ? -9.418 3.750 3.575 1.00 94.25 88 SER A C 1
ATOM 697 O O . SER A 1 88 ? -8.580 3.814 4.468 1.00 94.25 88 SER A O 1
ATOM 699 N N . GLY A 1 89 ? -9.988 4.845 3.056 1.00 96.81 89 GLY A N 1
ATOM 700 C CA . GLY A 1 89 ? -9.622 6.220 3.386 1.00 96.81 89 GLY A CA 1
ATOM 701 C C . GLY A 1 89 ? -8.661 6.835 2.376 1.00 96.81 89 GLY A C 1
ATOM 702 O O . GLY A 1 89 ? -8.613 6.416 1.215 1.00 96.81 89 GLY A O 1
ATOM 703 N N . TYR A 1 90 ? -7.952 7.884 2.783 1.00 98.00 90 TYR A N 1
ATOM 704 C CA . TYR A 1 90 ? -7.070 8.603 1.870 1.00 98.00 90 TYR A CA 1
ATOM 705 C C . TYR A 1 90 ? -5.782 7.845 1.518 1.00 98.00 90 TYR A C 1
ATOM 707 O O . TYR A 1 90 ? -5.234 7.123 2.345 1.00 98.00 90 TYR A O 1
ATOM 715 N N . ILE A 1 91 ? -5.308 8.073 0.290 1.00 98.06 91 ILE A N 1
ATOM 716 C CA . ILE A 1 91 ? -4.129 7.460 -0.333 1.00 98.06 91 ILE A CA 1
ATOM 717 C C . ILE A 1 91 ? -3.360 8.500 -1.169 1.00 98.06 91 ILE A C 1
ATOM 719 O O . ILE A 1 91 ? -3.959 9.444 -1.699 1.00 98.06 91 ILE A O 1
ATOM 723 N N . GLU A 1 92 ? -2.042 8.346 -1.319 1.00 97.44 92 GLU A N 1
ATOM 724 C CA . GLU A 1 92 ? -1.197 9.230 -2.133 1.00 97.44 92 GLU A CA 1
ATOM 725 C C . GLU A 1 92 ? -1.618 9.221 -3.614 1.00 97.44 92 GLU A C 1
ATOM 727 O O . GLU A 1 92 ? -2.145 8.214 -4.098 1.00 97.44 92 GLU A O 1
ATOM 732 N N . PRO A 1 93 ? -1.429 10.308 -4.383 1.00 95.81 93 PRO A N 1
ATOM 733 C CA . PRO A 1 93 ? -1.784 10.312 -5.799 1.00 95.81 93 PRO A CA 1
ATOM 734 C C . PRO A 1 93 ? -0.868 9.414 -6.634 1.00 95.81 93 PRO A C 1
ATOM 736 O O . PRO A 1 93 ? 0.323 9.263 -6.366 1.00 95.81 93 PRO A O 1
ATOM 739 N N . LEU A 1 94 ? -1.421 8.885 -7.726 1.00 95.50 94 LEU A N 1
ATOM 740 C CA . LEU A 1 94 ? -0.655 8.139 -8.720 1.00 95.50 94 LEU A CA 1
ATOM 741 C C . LEU A 1 94 ? 0.202 9.097 -9.540 1.00 95.50 94 LEU A C 1
ATOM 743 O O . LEU A 1 94 ? -0.307 9.842 -10.379 1.00 95.50 94 LEU A O 1
ATOM 747 N N . THR A 1 95 ? 1.507 9.069 -9.295 1.00 93.94 95 THR A N 1
ATOM 748 C CA . THR A 1 95 ? 2.464 9.926 -9.987 1.00 93.94 95 THR A CA 1
ATOM 749 C C . THR A 1 95 ? 3.722 9.136 -10.359 1.00 93.94 95 THR A C 1
ATOM 751 O O . THR A 1 95 ? 4.197 8.306 -9.579 1.00 93.94 95 THR A O 1
ATOM 754 N N . PRO A 1 96 ? 4.301 9.374 -11.548 1.00 94.06 96 PRO A N 1
ATOM 755 C CA . PRO A 1 96 ? 5.713 9.099 -11.783 1.00 94.06 96 PRO A CA 1
ATOM 756 C C . PRO A 1 96 ? 6.565 9.737 -10.673 1.00 94.06 96 PRO A C 1
ATOM 758 O O . PRO A 1 96 ? 6.167 10.773 -10.152 1.00 94.06 96 PRO A O 1
ATOM 761 N N . PRO A 1 97 ? 7.724 9.179 -10.303 1.00 94.06 97 PRO A N 1
ATOM 762 C CA . PRO A 1 97 ? 8.396 8.049 -10.935 1.00 94.06 97 PRO A CA 1
ATOM 763 C C . PRO A 1 97 ? 7.957 6.675 -10.386 1.00 94.06 97 PRO A C 1
ATOM 765 O O . PRO A 1 97 ? 8.733 5.733 -10.467 1.00 94.06 97 PRO A O 1
ATOM 768 N N . MET A 1 98 ? 6.735 6.540 -9.842 1.00 92.69 98 MET A N 1
ATOM 769 C CA . MET A 1 98 ? 6.224 5.277 -9.263 1.00 92.69 98 MET A CA 1
ATOM 770 C C . MET A 1 98 ? 7.073 4.798 -8.072 1.00 92.69 98 MET A C 1
ATOM 772 O O . MET A 1 98 ? 7.265 3.608 -7.839 1.00 92.69 98 MET A O 1
ATOM 776 N N . ARG A 1 99 ? 7.612 5.782 -7.348 1.00 92.88 99 ARG A N 1
ATOM 777 C CA . ARG A 1 99 ? 8.481 5.698 -6.174 1.00 92.88 99 ARG A CA 1
ATOM 778 C C . ARG A 1 99 ? 8.346 6.978 -5.365 1.00 92.88 99 ARG A C 1
ATOM 780 O O . ARG A 1 99 ? 7.725 7.938 -5.829 1.00 92.88 99 ARG A O 1
ATOM 787 N N . HIS A 1 100 ? 9.012 7.035 -4.214 1.00 95.56 100 HIS A N 1
ATOM 788 C CA . HIS A 1 100 ? 9.195 8.291 -3.506 1.00 95.56 100 HIS A CA 1
ATOM 789 C C . HIS A 1 100 ? 9.817 9.352 -4.448 1.00 95.56 100 HIS A C 1
ATOM 791 O O . HIS A 1 100 ? 10.913 9.151 -4.979 1.00 95.56 100 HIS A O 1
ATOM 797 N N . PRO A 1 101 ? 9.185 10.523 -4.654 1.00 95.75 101 PRO A N 1
ATOM 798 C CA . PRO A 1 101 ? 9.633 11.513 -5.642 1.00 95.75 101 PRO A CA 1
ATOM 799 C C . PRO A 1 101 ? 11.005 12.118 -5.323 1.00 95.75 101 PRO A C 1
ATOM 801 O O . PRO A 1 101 ? 11.669 12.690 -6.185 1.00 95.75 101 PRO A O 1
ATOM 804 N N . GLY A 1 102 ? 11.480 11.952 -4.089 1.00 96.19 102 GLY A N 1
ATOM 805 C CA . GLY A 1 102 ? 12.855 12.238 -3.680 1.00 96.19 102 GLY A CA 1
ATOM 806 C C . GLY A 1 102 ? 13.927 11.592 -4.571 1.00 96.19 102 GLY A C 1
ATOM 807 O O . GLY A 1 102 ? 14.994 12.195 -4.724 1.00 96.19 102 GLY A O 1
ATOM 808 N N . ILE A 1 103 ? 13.641 10.464 -5.245 1.00 96.19 103 ILE A N 1
ATOM 809 C CA . ILE A 1 103 ? 14.602 9.832 -6.170 1.00 96.19 103 ILE A CA 1
ATOM 810 C C . ILE A 1 103 ? 15.010 10.752 -7.325 1.00 96.19 103 ILE A C 1
ATOM 812 O O . ILE A 1 103 ? 16.103 10.619 -7.870 1.00 96.19 103 ILE A O 1
ATOM 816 N N . CYS A 1 104 ? 14.174 11.740 -7.653 1.00 95.94 104 CYS A N 1
ATOM 817 C CA . CYS A 1 104 ? 14.449 12.724 -8.689 1.00 95.94 104 CYS A CA 1
ATOM 818 C C . CYS A 1 104 ? 15.651 13.626 -8.371 1.00 95.94 104 CYS A C 1
ATOM 820 O O . CYS A 1 104 ? 16.238 14.196 -9.295 1.00 95.94 104 CYS A O 1
ATOM 822 N N . TRP A 1 105 ? 16.035 13.742 -7.096 1.00 96.44 105 TRP A N 1
ATOM 823 C CA . TRP A 1 105 ? 17.172 14.550 -6.638 1.00 96.44 105 TRP A CA 1
ATOM 824 C C . TRP A 1 105 ? 18.240 13.730 -5.912 1.00 96.44 105 TRP A C 1
ATOM 826 O O . TRP A 1 105 ? 19.418 14.064 -5.998 1.00 96.44 105 TRP A O 1
ATOM 836 N N . ASN A 1 106 ? 17.851 12.665 -5.211 1.00 96.69 106 ASN A N 1
ATOM 837 C CA . ASN A 1 106 ? 18.766 11.774 -4.506 1.00 96.69 106 ASN A CA 1
ATOM 838 C C . ASN A 1 106 ? 18.279 10.326 -4.626 1.00 96.69 106 ASN A C 1
ATOM 840 O O . ASN A 1 106 ? 17.552 9.831 -3.771 1.00 96.69 106 ASN A O 1
ATOM 844 N N . PHE A 1 107 ? 18.695 9.644 -5.691 1.00 94.75 107 PHE A N 1
ATOM 845 C CA . PHE A 1 107 ? 18.274 8.272 -5.966 1.00 94.75 107 PHE A CA 1
ATOM 846 C C . PHE A 1 107 ? 18.549 7.318 -4.791 1.00 94.75 107 PHE A C 1
ATOM 848 O O . PHE A 1 107 ? 17.637 6.670 -4.289 1.00 94.75 107 PHE A O 1
ATOM 855 N N . MET A 1 108 ? 19.794 7.283 -4.302 1.00 93.75 108 MET A N 1
ATOM 856 C CA . MET A 1 108 ? 20.216 6.328 -3.267 1.00 93.75 108 MET A CA 1
ATOM 857 C C . MET A 1 108 ? 19.519 6.551 -1.921 1.00 93.75 108 MET A C 1
ATOM 859 O O . MET A 1 108 ? 19.388 5.608 -1.152 1.00 93.75 108 MET A O 1
ATOM 863 N N . GLY A 1 109 ? 19.090 7.782 -1.629 1.00 93.94 109 GLY A N 1
ATOM 864 C CA . GLY A 1 109 ? 18.399 8.099 -0.380 1.00 93.94 109 GLY A CA 1
ATOM 865 C C . GLY A 1 109 ? 16.914 7.740 -0.363 1.00 93.94 109 GLY A C 1
ATOM 866 O O . GLY A 1 109 ? 16.345 7.711 0.717 1.00 93.94 109 GLY A O 1
ATOM 867 N N . PHE A 1 110 ? 16.294 7.502 -1.525 1.00 94.94 110 PHE A N 1
ATOM 868 C CA . PHE A 1 110 ? 14.832 7.420 -1.644 1.00 94.94 110 PHE A CA 1
ATOM 869 C C . PHE A 1 110 ? 14.313 6.221 -2.454 1.00 94.94 110 PHE A C 1
ATOM 871 O O . PHE A 1 110 ? 13.103 6.071 -2.586 1.00 94.94 110 PHE A O 1
ATOM 878 N N . VAL A 1 111 ? 15.186 5.391 -3.041 1.00 92.50 111 VAL A N 1
ATOM 879 C CA . VAL A 1 111 ? 14.763 4.317 -3.966 1.00 92.50 111 VAL A CA 1
ATOM 880 C C . VAL A 1 111 ? 13.838 3.279 -3.320 1.00 92.50 111 VAL A C 1
ATOM 882 O O . VAL A 1 111 ? 12.890 2.865 -3.976 1.00 92.50 111 VAL A O 1
ATOM 885 N N . GLY A 1 112 ? 14.081 2.935 -2.053 1.00 90.19 112 GLY A N 1
ATOM 886 C CA . GLY A 1 112 ? 13.254 2.024 -1.250 1.00 90.19 112 GLY A CA 1
ATOM 887 C C . GLY A 1 112 ? 12.606 2.714 -0.049 1.00 90.19 112 GLY A C 1
ATOM 888 O O . GLY A 1 112 ? 12.442 2.096 0.995 1.00 90.19 112 GLY A O 1
ATOM 889 N N . ASP A 1 113 ? 12.368 4.025 -0.142 1.00 93.12 113 ASP A N 1
ATOM 890 C CA . ASP A 1 113 ? 11.770 4.807 0.942 1.00 93.12 113 ASP A CA 1
ATOM 891 C C . ASP A 1 113 ? 10.236 4.760 0.847 1.00 93.12 113 ASP A C 1
ATOM 893 O O . ASP A 1 113 ? 9.637 5.328 -0.074 1.00 93.12 113 ASP A O 1
ATOM 897 N N . LEU A 1 114 ? 9.600 4.116 1.829 1.00 93.69 114 LEU A N 1
ATOM 898 C CA . LEU A 1 114 ? 8.147 3.953 1.909 1.00 93.69 114 LEU A CA 1
ATOM 899 C C . LEU A 1 114 ? 7.416 5.205 2.418 1.00 93.69 114 LEU A C 1
ATOM 901 O O . LEU A 1 114 ? 6.186 5.236 2.417 1.00 93.69 114 LEU A O 1
ATOM 905 N N . SER A 1 115 ? 8.128 6.267 2.809 1.00 94.94 115 SER A N 1
ATOM 906 C CA . SER A 1 115 ? 7.535 7.472 3.405 1.00 94.94 115 SER A CA 1
ATOM 907 C C . SER A 1 115 ? 6.633 8.268 2.451 1.00 94.94 115 SER A C 1
ATOM 909 O O . SER A 1 115 ? 5.911 9.163 2.883 1.00 94.94 115 SER A O 1
ATOM 911 N N . PHE A 1 116 ? 6.594 7.954 1.153 1.00 96.12 116 PHE A N 1
ATOM 912 C CA . PHE A 1 116 ? 5.616 8.569 0.247 1.00 96.12 116 PHE A CA 1
ATOM 913 C C . PHE A 1 116 ? 4.230 7.914 0.315 1.00 96.12 116 PHE A C 1
ATOM 915 O O . PHE A 1 116 ? 3.254 8.518 -0.132 1.00 96.12 116 PHE A O 1
ATOM 922 N N . LEU A 1 117 ? 4.134 6.700 0.863 1.00 96.75 117 LEU A N 1
ATOM 923 C CA . LEU A 1 117 ? 2.871 5.986 0.994 1.00 96.75 117 LEU A CA 1
ATOM 924 C C . LEU A 1 117 ? 2.013 6.625 2.088 1.00 96.75 117 LEU A C 1
ATOM 926 O O . LEU A 1 117 ? 2.483 6.900 3.194 1.00 96.75 117 LEU A O 1
ATOM 930 N N . VAL A 1 118 ? 0.741 6.867 1.777 1.00 97.94 118 VAL A N 1
ATOM 931 C CA . VAL A 1 118 ? -0.210 7.480 2.708 1.00 97.94 118 VAL A CA 1
ATOM 932 C C . VAL A 1 118 ? -1.279 6.467 3.088 1.00 97.94 118 VAL A C 1
ATOM 934 O O . VAL A 1 118 ? -1.963 5.911 2.233 1.00 97.94 118 VAL A O 1
ATOM 937 N N . HIS A 1 119 ? -1.464 6.293 4.395 1.00 98.06 119 HIS A N 1
ATOM 938 C CA . HIS A 1 119 ? -2.421 5.373 4.993 1.00 98.06 119 HIS A CA 1
ATOM 939 C C . HIS A 1 119 ? -3.334 6.120 5.957 1.00 98.06 119 HIS A C 1
ATOM 941 O O . HIS A 1 119 ? -2.896 6.740 6.928 1.00 98.06 119 HIS A O 1
ATOM 947 N N . ASP A 1 120 ? -4.638 6.019 5.731 1.00 98.00 120 ASP A N 1
ATOM 948 C CA . ASP A 1 120 ? -5.641 6.549 6.648 1.00 98.00 120 ASP A CA 1
ATOM 949 C C . ASP A 1 120 ? -6.043 5.497 7.690 1.00 98.00 120 ASP A C 1
ATOM 951 O O . ASP A 1 120 ? -7.097 4.860 7.606 1.00 98.00 120 ASP A O 1
ATOM 955 N N . PHE A 1 121 ? -5.187 5.311 8.699 1.00 97.81 121 PHE A N 1
ATOM 956 C CA . PHE A 1 121 ? -5.412 4.339 9.778 1.00 97.81 121 PHE A CA 1
ATOM 957 C C . PHE A 1 121 ? -6.745 4.538 10.506 1.00 97.81 121 PHE A C 1
ATOM 959 O O . PHE A 1 121 ? -7.350 3.568 10.963 1.00 97.81 121 PHE A O 1
ATOM 966 N N . GLN A 1 122 ? -7.245 5.775 10.589 1.00 97.00 122 GLN A N 1
ATOM 967 C CA . GLN A 1 122 ? -8.559 6.045 11.167 1.00 97.00 122 GLN A CA 1
ATOM 968 C C . GLN A 1 122 ? -9.680 5.461 10.308 1.00 97.00 122 GLN A C 1
ATOM 970 O O . GLN A 1 122 ? -10.568 4.782 10.833 1.00 97.00 122 GLN A O 1
ATOM 975 N N . SER A 1 123 ? -9.656 5.720 9.003 1.00 97.44 123 SER A N 1
ATOM 976 C CA . SER A 1 123 ? -10.643 5.166 8.077 1.00 97.44 123 SER A CA 1
ATOM 977 C C . SER A 1 123 ? -10.572 3.637 8.023 1.00 97.44 123 SER A C 1
ATOM 979 O O . SER A 1 123 ? -11.614 2.989 8.111 1.00 97.44 123 SER A O 1
ATOM 981 N N . MET A 1 124 ? -9.372 3.047 8.012 1.00 98.06 124 MET A N 1
ATOM 982 C CA . MET A 1 124 ? -9.204 1.589 8.105 1.00 98.06 124 MET A CA 1
ATOM 983 C C . MET A 1 124 ? -9.783 1.016 9.408 1.00 98.06 124 MET A C 1
ATOM 985 O O . MET A 1 124 ? -10.564 0.064 9.372 1.00 98.06 124 MET A O 1
ATOM 989 N N . CYS A 1 125 ? -9.503 1.633 10.562 1.00 97.75 125 CYS A N 1
ATOM 990 C CA . CYS A 1 125 ? -10.068 1.201 11.846 1.00 97.75 125 CYS A CA 1
ATOM 991 C C . CYS A 1 125 ? -11.604 1.252 11.842 1.00 97.75 125 CYS A C 1
ATOM 993 O O . CYS A 1 125 ? -12.278 0.381 12.396 1.00 97.75 125 CYS A O 1
ATOM 995 N N . ARG A 1 126 ? -12.196 2.253 11.180 1.00 96.94 126 ARG A N 1
ATOM 996 C CA . ARG A 1 126 ? -13.657 2.375 11.067 1.00 96.94 126 ARG A CA 1
ATOM 997 C C . ARG A 1 126 ? -14.295 1.260 10.245 1.00 96.94 126 ARG A C 1
ATOM 999 O O . ARG A 1 126 ? -15.483 1.005 10.438 1.00 96.94 126 ARG A O 1
ATOM 1006 N N . ASN A 1 127 ? -13.542 0.554 9.412 1.00 96.06 127 ASN A N 1
ATOM 1007 C CA . ASN A 1 127 ? -14.031 -0.632 8.712 1.00 96.06 127 ASN A CA 1
ATOM 1008 C C . ASN A 1 127 ? -13.829 -1.914 9.538 1.00 96.06 127 ASN A C 1
ATOM 1010 O O . ASN A 1 127 ? -14.604 -2.857 9.405 1.00 96.06 127 ASN A O 1
ATOM 1014 N N . LEU A 1 128 ? -12.890 -1.905 10.488 1.00 96.75 128 LEU A N 1
ATOM 1015 C CA . LEU A 1 128 ? -12.552 -3.052 11.329 1.00 96.75 128 LEU A CA 1
ATOM 1016 C C . LEU A 1 128 ? -13.708 -3.490 12.245 1.00 96.75 128 LEU A C 1
ATOM 1018 O O . LEU A 1 128 ? -14.411 -2.670 12.851 1.00 96.75 128 LEU A O 1
ATOM 1022 N N . LYS A 1 129 ? -13.896 -4.801 12.382 1.00 97.19 129 LYS A N 1
ATOM 1023 C CA . LYS A 1 129 ? -14.834 -5.437 13.315 1.00 97.19 129 LYS A CA 1
ATOM 1024 C C . LYS A 1 129 ? -14.065 -6.173 14.421 1.00 97.19 129 LYS A C 1
ATOM 1026 O O . LYS A 1 129 ? -12.907 -6.535 14.226 1.00 97.19 129 LYS A O 1
ATOM 1031 N N . PRO A 1 130 ? -14.703 -6.470 15.570 1.00 97.19 130 PRO A N 1
ATOM 1032 C CA . PRO A 1 130 ? -14.046 -7.173 16.680 1.00 97.19 130 PRO A CA 1
ATOM 1033 C C . PRO A 1 130 ? -13.446 -8.543 16.316 1.00 97.19 130 PRO A C 1
ATOM 1035 O O . PRO A 1 130 ? -12.556 -9.027 17.012 1.00 97.19 130 PRO A O 1
ATOM 1038 N N . HIS A 1 131 ? -13.941 -9.176 15.248 1.00 97.00 131 HIS A N 1
ATOM 1039 C CA . HIS A 1 131 ? -13.512 -10.498 14.777 1.00 97.00 131 HIS A CA 1
ATOM 1040 C C . HIS A 1 131 ? -12.891 -10.475 13.376 1.00 97.00 131 HIS A C 1
ATOM 1042 O O . HIS A 1 131 ? -12.681 -11.538 12.799 1.00 97.00 131 HIS A O 1
ATOM 1048 N N . SER A 1 132 ? -12.619 -9.287 12.827 1.00 98.00 132 SER A N 1
ATOM 1049 C CA . SER A 1 132 ? -11.865 -9.157 11.581 1.00 98.00 132 SER A CA 1
ATOM 1050 C C . SER A 1 132 ? -10.501 -9.809 11.733 1.00 98.00 132 SER A C 1
ATOM 1052 O O . SER A 1 132 ? -9.815 -9.564 12.731 1.00 98.00 132 SER A O 1
ATOM 1054 N N . LYS A 1 133 ? -10.085 -10.584 10.737 1.00 98.38 133 LYS A N 1
ATOM 1055 C CA . LYS A 1 133 ? -8.686 -10.981 10.605 1.00 98.38 133 LYS A CA 1
ATOM 1056 C C . LYS A 1 133 ? -7.895 -9.855 9.955 1.00 98.38 133 LYS A C 1
ATOM 1058 O O . LYS A 1 133 ? -8.436 -9.134 9.125 1.00 98.38 133 LYS A O 1
ATOM 1063 N N . ILE A 1 134 ? -6.631 -9.710 10.316 1.00 98.56 134 ILE A N 1
ATOM 1064 C CA . ILE A 1 134 ? -5.680 -8.816 9.664 1.00 98.56 134 ILE A CA 1
ATOM 1065 C C . ILE A 1 134 ? -4.624 -9.701 9.011 1.00 98.56 134 ILE A C 1
ATOM 1067 O O . ILE A 1 134 ? -3.919 -10.456 9.684 1.00 98.56 134 ILE A O 1
ATOM 1071 N N . VAL A 1 135 ? -4.561 -9.646 7.685 1.00 98.69 135 VAL A N 1
ATOM 1072 C CA . VAL A 1 135 ? -3.778 -10.570 6.865 1.00 98.69 135 VAL A CA 1
ATOM 1073 C C . VAL A 1 135 ? -2.822 -9.786 5.987 1.00 98.69 135 VAL A C 1
ATOM 1075 O O . VAL A 1 135 ? -3.230 -8.832 5.328 1.00 98.69 135 VAL A O 1
ATOM 1078 N N . PHE A 1 136 ? -1.569 -10.223 5.932 1.00 98.62 136 PHE A N 1
ATOM 1079 C CA . PHE A 1 136 ? -0.591 -9.731 4.972 1.00 98.62 136 PHE A CA 1
ATOM 1080 C C . PHE A 1 136 ? -0.132 -10.865 4.059 1.00 98.62 136 PHE A C 1
ATOM 1082 O O . PHE A 1 136 ? 0.335 -11.898 4.532 1.00 98.62 136 PHE A O 1
ATOM 1089 N N . MET A 1 137 ? -0.285 -10.690 2.751 1.00 98.31 137 MET A N 1
ATOM 1090 C CA . MET A 1 137 ? 0.299 -11.570 1.742 1.00 98.31 137 MET A CA 1
ATOM 1091 C C . MET A 1 137 ? 1.495 -10.872 1.109 1.00 98.31 137 MET A C 1
ATOM 1093 O O . MET A 1 137 ? 1.319 -9.929 0.343 1.00 98.31 137 MET A O 1
ATOM 1097 N N . ASP A 1 138 ? 2.694 -11.337 1.434 1.00 97.50 138 ASP A N 1
ATOM 1098 C CA . ASP A 1 138 ? 3.948 -10.863 0.861 1.00 97.50 138 ASP A CA 1
ATOM 1099 C C . ASP A 1 138 ? 4.376 -11.812 -0.260 1.00 97.50 138 ASP A C 1
ATOM 1101 O O . ASP A 1 138 ? 4.856 -12.923 -0.021 1.00 97.50 138 ASP A O 1
ATOM 1105 N N . LEU A 1 139 ? 4.115 -11.399 -1.498 1.00 97.25 139 LEU A N 1
ATOM 1106 C CA . LEU A 1 139 ? 4.448 -12.151 -2.697 1.00 97.25 139 LEU A CA 1
ATOM 1107 C C . LEU A 1 139 ? 5.820 -11.676 -3.182 1.00 97.25 139 LEU A C 1
ATOM 1109 O O . LEU A 1 139 ? 5.934 -10.558 -3.687 1.00 97.25 139 LEU A O 1
ATOM 1113 N N . GLY A 1 140 ? 6.836 -12.526 -3.003 1.00 94.19 140 GLY A N 1
ATOM 1114 C CA . GLY A 1 140 ? 8.252 -12.187 -3.194 1.00 94.19 140 GLY A CA 1
ATOM 1115 C C . GLY A 1 140 ? 8.892 -11.687 -1.908 1.00 94.19 140 GLY A C 1
ATOM 1116 O O . GLY A 1 140 ? 9.410 -10.571 -1.814 1.00 94.19 140 GLY A O 1
ATOM 1117 N N . ALA A 1 141 ? 8.780 -12.519 -0.878 1.00 91.06 141 ALA A N 1
ATOM 1118 C CA . ALA A 1 141 ? 9.264 -12.253 0.457 1.00 91.06 141 ALA A CA 1
ATOM 1119 C C . ALA A 1 141 ? 10.795 -12.352 0.511 1.00 91.06 141 ALA A C 1
ATOM 1121 O O . ALA A 1 141 ? 11.370 -13.337 0.975 1.00 91.06 141 ALA A O 1
ATOM 1122 N N . SER A 1 142 ? 11.469 -11.286 0.082 1.00 81.75 142 SER A N 1
ATOM 1123 C CA . SER A 1 142 ? 12.904 -11.126 0.291 1.00 81.75 142 SER A CA 1
ATOM 1124 C C . SER A 1 142 ? 13.162 -10.493 1.664 1.00 81.75 142 SER A C 1
ATOM 1126 O O . SER A 1 142 ? 13.168 -9.275 1.844 1.00 81.75 142 SER A O 1
ATOM 1128 N N . LEU A 1 143 ? 13.372 -11.326 2.689 1.00 70.88 143 LEU A N 1
ATOM 1129 C CA . LEU A 1 143 ? 13.714 -10.811 4.016 1.00 70.88 143 LEU A CA 1
ATOM 1130 C C . LEU A 1 143 ? 15.150 -10.275 4.037 1.00 70.88 143 LEU A C 1
ATOM 1132 O O . LEU A 1 143 ? 16.127 -11.016 3.923 1.00 70.88 143 LEU A O 1
ATOM 1136 N N . LYS A 1 144 ? 15.273 -8.965 4.257 1.00 64.88 144 LYS A N 1
ATOM 1137 C CA . LYS A 1 144 ? 16.507 -8.299 4.683 1.00 64.88 144 LYS A CA 1
ATOM 1138 C C . LYS A 1 144 ? 16.201 -7.522 5.960 1.00 64.88 144 LYS A C 1
ATOM 1140 O O . LYS A 1 144 ? 15.192 -6.825 6.037 1.00 64.88 144 LYS A O 1
ATOM 1145 N N . ARG A 1 145 ? 17.054 -7.641 6.985 1.00 56.31 145 ARG A N 1
ATOM 1146 C CA . ARG A 1 145 ? 16.846 -6.939 8.266 1.00 56.31 145 ARG A CA 1
ATOM 1147 C C . ARG A 1 145 ? 16.663 -5.433 8.038 1.00 56.31 145 ARG A C 1
ATOM 1149 O O . ARG A 1 145 ? 17.552 -4.786 7.492 1.00 56.31 145 ARG A O 1
ATOM 1156 N N . GLY A 1 146 ? 15.540 -4.894 8.517 1.00 54.12 146 GLY A N 1
ATOM 1157 C CA . GLY A 1 146 ? 15.251 -3.456 8.514 1.00 54.12 146 GLY A CA 1
ATOM 1158 C C . GLY A 1 146 ? 14.908 -2.853 7.149 1.00 54.12 146 GLY A C 1
ATOM 1159 O O . GLY A 1 146 ? 15.072 -1.649 6.992 1.00 54.12 146 GLY A O 1
ATOM 1160 N N . GLN A 1 147 ? 14.490 -3.656 6.164 1.00 66.25 147 GLN A N 1
ATOM 1161 C CA . GLN A 1 147 ? 14.072 -3.172 4.843 1.00 66.25 147 GLN A CA 1
ATOM 1162 C C . GLN A 1 147 ? 12.812 -3.899 4.354 1.00 66.25 147 GLN A C 1
ATOM 1164 O O . GLN A 1 147 ? 12.570 -5.055 4.709 1.00 66.25 147 GLN A O 1
ATOM 1169 N N . GLY A 1 148 ? 12.031 -3.216 3.516 1.00 76.00 148 GLY A N 1
ATOM 1170 C CA . GLY A 1 148 ? 10.919 -3.795 2.765 1.00 76.00 148 GLY A CA 1
ATOM 1171 C C . GLY A 1 148 ? 9.698 -4.148 3.630 1.00 76.00 148 GLY A C 1
ATOM 1172 O O . GLY A 1 148 ? 9.211 -3.292 4.371 1.00 76.00 148 GLY A O 1
ATOM 1173 N N . PRO A 1 149 ? 9.155 -5.378 3.544 1.00 87.75 149 PRO A N 1
ATOM 1174 C CA . PRO A 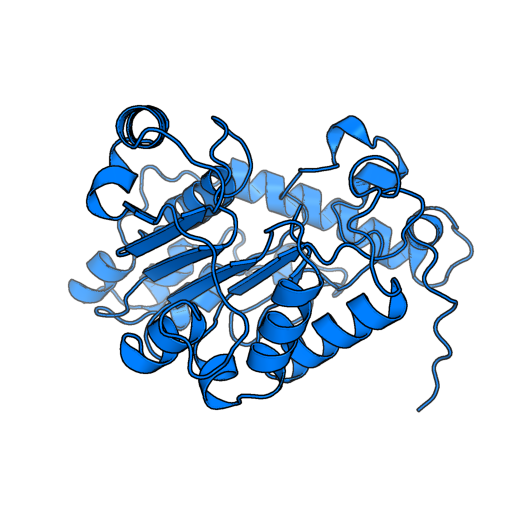1 149 ? 7.854 -5.740 4.123 1.00 87.75 149 PRO A CA 1
ATOM 1175 C C . PRO A 1 149 ? 7.769 -5.539 5.646 1.00 87.75 149 PRO A C 1
ATOM 1177 O O . PRO A 1 149 ? 6.697 -5.225 6.159 1.00 87.75 149 PRO A O 1
ATOM 1180 N N . LEU A 1 150 ? 8.892 -5.652 6.369 1.00 91.56 150 LEU A N 1
ATOM 1181 C CA . LEU A 1 150 ? 8.934 -5.442 7.821 1.00 91.56 150 LEU A CA 1
ATOM 1182 C C . LEU A 1 150 ? 8.613 -4.000 8.231 1.00 91.56 150 LEU A C 1
ATOM 1184 O O . LEU A 1 150 ? 7.947 -3.801 9.240 1.00 91.56 150 LEU A O 1
ATOM 1188 N N . GLU A 1 151 ? 9.054 -3.000 7.462 1.00 92.12 151 GLU A N 1
ATOM 1189 C CA . GLU A 1 151 ? 8.760 -1.592 7.761 1.00 92.12 151 GLU A CA 1
ATOM 1190 C C . GLU A 1 151 ? 7.261 -1.305 7.625 1.00 92.12 151 GLU A C 1
ATOM 1192 O O . GLU A 1 151 ? 6.665 -0.649 8.481 1.00 92.12 151 GLU A O 1
ATOM 1197 N N . LEU A 1 152 ? 6.627 -1.872 6.594 1.00 94.25 152 LEU A N 1
ATOM 1198 C CA . LEU A 1 152 ? 5.184 -1.781 6.406 1.00 94.25 152 LEU A CA 1
ATOM 1199 C C . LEU A 1 152 ? 4.424 -2.482 7.541 1.00 94.25 152 LEU A C 1
ATOM 1201 O O . LEU A 1 152 ? 3.463 -1.930 8.073 1.00 94.25 152 LEU A O 1
ATOM 1205 N N . MET A 1 153 ? 4.859 -3.680 7.937 1.00 95.06 153 MET A N 1
ATOM 1206 C CA . MET A 1 153 ? 4.247 -4.407 9.050 1.00 95.06 153 MET A CA 1
ATOM 1207 C C . MET A 1 153 ? 4.356 -3.616 10.362 1.00 95.06 153 MET A C 1
ATOM 1209 O O . MET A 1 153 ? 3.355 -3.434 11.057 1.00 95.06 153 MET A O 1
ATOM 1213 N N . ASP A 1 154 ? 5.542 -3.073 10.654 1.00 93.81 154 ASP A N 1
ATOM 1214 C CA . ASP A 1 154 ? 5.799 -2.264 11.849 1.00 93.81 154 ASP A CA 1
ATOM 1215 C C . ASP A 1 154 ? 4.952 -0.990 11.863 1.00 93.81 154 ASP A C 1
ATOM 1217 O O . ASP A 1 154 ? 4.464 -0.579 12.918 1.00 93.81 154 ASP A O 1
ATOM 1221 N N . LEU A 1 155 ? 4.728 -0.382 10.695 1.00 95.19 155 LEU A N 1
ATOM 1222 C CA . LEU A 1 155 ? 3.834 0.757 10.555 1.00 95.19 155 LEU A CA 1
ATOM 1223 C C . LEU A 1 155 ? 2.380 0.388 10.897 1.00 95.19 155 LEU A C 1
ATOM 1225 O O . LEU A 1 155 ? 1.729 1.133 11.624 1.00 95.19 155 LEU A O 1
ATOM 1229 N N . PHE A 1 156 ? 1.861 -0.748 10.427 1.00 96.88 156 PHE A N 1
ATOM 1230 C CA . PHE A 1 156 ? 0.496 -1.181 10.758 1.00 96.88 156 PHE A CA 1
ATOM 1231 C C . PHE A 1 156 ? 0.346 -1.514 12.251 1.00 96.88 156 PHE A C 1
ATOM 1233 O O . PHE A 1 156 ? -0.582 -1.021 12.903 1.00 96.88 156 PHE A O 1
ATOM 1240 N N . GLU A 1 157 ? 1.289 -2.260 12.831 1.00 94.81 157 GLU A N 1
ATOM 1241 C CA . GLU A 1 157 ? 1.280 -2.565 14.267 1.00 94.81 157 GLU A CA 1
ATOM 1242 C C . GLU A 1 157 ? 1.401 -1.309 15.130 1.00 94.81 157 GLU A C 1
ATOM 1244 O O . GLU A 1 157 ? 0.751 -1.208 16.171 1.00 94.81 157 GLU A O 1
ATOM 1249 N N . LYS A 1 158 ? 2.168 -0.308 14.683 1.00 94.81 158 LYS A N 1
ATOM 1250 C CA . LYS A 1 158 ? 2.286 0.984 15.370 1.00 94.81 158 LYS A CA 1
ATOM 1251 C C . LYS A 1 158 ? 0.930 1.660 15.589 1.00 94.81 158 LYS A C 1
ATOM 1253 O O . LYS A 1 158 ? 0.771 2.381 16.573 1.00 94.81 158 LYS A O 1
ATOM 1258 N N . PHE A 1 159 ? -0.041 1.410 14.712 1.00 96.75 159 PHE A N 1
ATOM 1259 C CA . PHE A 1 159 ? -1.413 1.906 14.822 1.00 96.75 159 PHE A CA 1
ATOM 1260 C C . PHE A 1 159 ? -2.402 0.880 15.405 1.00 96.75 159 PHE A C 1
ATOM 1262 O O . PHE A 1 159 ? -3.606 1.129 15.387 1.00 96.75 159 PHE A O 1
ATOM 1269 N N . GLY A 1 160 ? -1.917 -0.232 15.966 1.00 96.50 160 GLY A N 1
ATOM 1270 C CA . GLY A 1 160 ? -2.720 -1.263 16.631 1.00 96.50 160 GLY A CA 1
ATOM 1271 C C . GLY A 1 160 ? -3.340 -2.300 15.687 1.00 96.50 160 GLY A C 1
ATOM 1272 O O . GLY A 1 160 ? -4.259 -3.017 16.088 1.00 96.50 160 GLY A O 1
ATOM 1273 N N . PHE A 1 161 ? -2.871 -2.388 14.437 1.00 97.31 161 PHE A N 1
ATOM 1274 C CA . PHE A 1 161 ? -3.275 -3.423 13.480 1.00 97.31 161 PHE A CA 1
ATOM 1275 C C . PHE A 1 161 ? -2.317 -4.616 13.562 1.00 97.31 161 PHE A C 1
ATOM 1277 O O . PHE A 1 161 ? -1.358 -4.704 12.799 1.00 97.31 161 PHE A O 1
ATOM 1284 N N . HIS A 1 162 ? -2.567 -5.532 14.498 1.00 96.81 162 HIS A N 1
ATOM 1285 C CA . HIS A 1 162 ? -1.750 -6.739 14.649 1.00 96.81 162 HIS A CA 1
ATOM 1286 C C . HIS A 1 162 ? -2.183 -7.824 13.668 1.00 96.81 162 HIS A C 1
ATOM 1288 O O . HIS A 1 162 ? -3.364 -8.161 13.587 1.00 96.81 162 HIS A O 1
ATOM 1294 N N . PHE A 1 163 ? -1.225 -8.386 12.936 1.00 98.12 163 PHE A N 1
ATOM 1295 C CA . PHE A 1 163 ? -1.491 -9.424 11.946 1.00 98.12 163 PHE A CA 1
ATOM 1296 C C . PHE A 1 163 ? -1.803 -10.768 12.611 1.00 98.12 163 PHE A C 1
ATOM 1298 O O . PHE A 1 163 ? -1.060 -11.224 13.477 1.00 98.12 163 PHE A O 1
ATOM 1305 N N . ASP A 1 164 ? -2.856 -11.447 12.152 1.00 98.25 164 ASP A N 1
ATOM 1306 C CA . ASP A 1 164 ? -3.108 -12.850 12.515 1.00 98.25 164 ASP A CA 1
ATOM 1307 C C . ASP A 1 164 ? -2.360 -13.807 11.586 1.00 98.25 164 ASP A C 1
ATOM 1309 O O . ASP A 1 164 ? -1.970 -14.906 11.984 1.00 98.25 164 ASP A O 1
ATOM 1313 N N . HIS A 1 165 ? -2.178 -13.395 10.329 1.00 98.44 165 HIS A N 1
ATOM 1314 C CA . HIS A 1 165 ? -1.513 -14.191 9.310 1.00 98.44 165 HIS A CA 1
ATOM 1315 C C . HIS A 1 165 ? -0.637 -13.314 8.419 1.00 98.44 165 HIS A C 1
ATOM 1317 O O . HIS A 1 165 ? -1.117 -12.367 7.799 1.00 98.44 165 HIS A O 1
ATOM 1323 N N . ILE A 1 166 ? 0.634 -13.683 8.307 1.00 98.38 166 ILE A N 1
ATOM 1324 C CA . ILE A 1 166 ? 1.581 -13.137 7.338 1.00 98.38 166 ILE A CA 1
ATOM 1325 C C . ILE A 1 166 ? 2.013 -14.297 6.445 1.00 98.38 166 ILE A C 1
ATOM 1327 O O . ILE A 1 166 ? 2.735 -15.182 6.892 1.00 98.38 166 ILE A O 1
ATOM 1331 N N . TYR A 1 167 ? 1.532 -14.334 5.206 1.00 97.88 167 TYR A N 1
ATOM 1332 C CA . TYR A 1 167 ? 1.903 -15.348 4.222 1.00 97.88 167 TYR A CA 1
ATOM 1333 C C . TYR A 1 167 ? 3.030 -14.812 3.350 1.00 97.88 167 TYR A C 1
ATOM 1335 O O . TYR A 1 167 ? 2.794 -13.954 2.503 1.00 97.88 167 TYR A O 1
ATOM 1343 N N . ALA A 1 168 ? 4.237 -15.320 3.568 1.00 96.81 168 ALA A N 1
ATOM 1344 C CA . ALA A 1 168 ? 5.447 -14.870 2.901 1.00 96.81 168 ALA A CA 1
ATOM 1345 C C . ALA A 1 168 ? 5.892 -15.897 1.857 1.00 96.81 168 ALA A C 1
ATOM 1347 O O . ALA A 1 168 ? 6.407 -16.960 2.206 1.00 96.81 168 ALA A O 1
ATOM 1348 N N . PHE A 1 169 ? 5.659 -15.591 0.581 1.00 96.62 169 PHE A N 1
ATOM 1349 C CA . PHE A 1 169 ? 6.003 -16.455 -0.545 1.00 96.62 169 PHE A CA 1
ATOM 1350 C C . PHE A 1 169 ? 7.344 -16.055 -1.146 1.00 96.62 169 PHE A C 1
ATOM 1352 O O . PHE A 1 169 ? 7.499 -14.920 -1.582 1.00 96.62 169 PHE A O 1
ATOM 1359 N N . GLU A 1 170 ? 8.277 -16.994 -1.259 1.00 94.81 170 GLU A N 1
ATOM 1360 C CA . GLU A 1 170 ? 9.580 -16.768 -1.893 1.00 94.81 170 GLU A CA 1
ATOM 1361 C C . GLU A 1 170 ? 9.995 -18.008 -2.689 1.00 94.81 170 GLU A C 1
ATOM 1363 O O . GLU A 1 170 ? 9.948 -19.133 -2.187 1.00 94.81 170 GLU A O 1
ATOM 1368 N N . ILE A 1 171 ? 10.410 -17.817 -3.941 1.00 94.94 171 ILE A N 1
ATOM 1369 C CA . ILE A 1 171 ? 10.833 -18.917 -4.818 1.00 94.94 171 ILE A CA 1
ATOM 1370 C C . ILE A 1 171 ? 12.294 -19.313 -4.574 1.00 94.94 171 ILE A C 1
ATOM 1372 O O . ILE A 1 171 ? 12.682 -20.468 -4.771 1.00 94.94 171 ILE A O 1
ATOM 1376 N N . THR A 1 172 ? 13.111 -18.361 -4.132 1.00 92.31 172 THR A N 1
ATOM 1377 C CA . THR A 1 172 ? 14.518 -18.549 -3.801 1.00 92.31 172 THR A CA 1
ATOM 1378 C C . THR A 1 172 ? 14.633 -19.355 -2.524 1.00 92.31 172 THR A C 1
ATOM 1380 O O . THR A 1 172 ? 14.118 -18.974 -1.476 1.00 92.31 172 THR A O 1
ATOM 1383 N N . LYS A 1 173 ? 15.330 -20.488 -2.587 1.00 92.31 173 LYS A N 1
ATOM 1384 C CA . LYS A 1 173 ? 15.471 -21.352 -1.415 1.00 92.31 173 LYS A CA 1
ATOM 1385 C C . LYS A 1 173 ? 16.210 -20.641 -0.283 1.00 92.31 173 LYS A C 1
ATOM 1387 O O . LYS A 1 173 ? 17.308 -20.134 -0.502 1.00 92.31 173 LYS A O 1
ATOM 1392 N N . GLN A 1 174 ? 15.622 -20.656 0.909 1.00 90.69 174 GLN A N 1
ATOM 1393 C CA . GLN A 1 174 ? 16.245 -20.185 2.146 1.00 90.69 174 GLN A CA 1
ATOM 1394 C C . GLN A 1 174 ? 15.958 -21.175 3.273 1.00 90.69 174 GLN A C 1
ATOM 1396 O O . GLN A 1 174 ? 14.861 -21.735 3.346 1.00 90.69 174 GLN A O 1
ATOM 1401 N N . GLU A 1 175 ? 16.936 -21.379 4.154 1.00 93.25 175 GLU A N 1
ATOM 1402 C CA . GLU A 1 175 ? 16.741 -22.203 5.343 1.00 93.25 175 GLU A CA 1
ATOM 1403 C C . GLU A 1 175 ? 15.745 -21.508 6.285 1.00 93.25 175 GLU A C 1
ATOM 1405 O O . GLU A 1 175 ? 15.952 -20.344 6.642 1.00 93.25 175 GLU A O 1
ATOM 1410 N N . PRO A 1 176 ? 14.655 -22.179 6.708 1.00 93.31 176 PRO A N 1
ATOM 1411 C CA . PRO A 1 176 ? 13.640 -21.547 7.546 1.00 93.31 176 PRO A CA 1
ATOM 1412 C C . PRO A 1 176 ? 14.199 -20.953 8.843 1.00 93.31 176 PRO A C 1
ATOM 1414 O O . PRO A 1 176 ? 13.721 -19.910 9.280 1.00 93.31 176 PRO A O 1
ATOM 1417 N N . SER A 1 177 ? 15.215 -21.573 9.454 1.00 93.88 177 SER A N 1
ATOM 1418 C CA . SER A 1 177 ? 15.866 -21.033 10.656 1.00 93.88 177 SER A CA 1
ATOM 1419 C C . SER A 1 177 ? 16.378 -19.613 10.437 1.00 93.88 177 SER A C 1
ATOM 1421 O O . SER A 1 177 ? 16.107 -18.739 11.254 1.00 93.88 177 SER A O 1
ATOM 1423 N N . ASP A 1 178 ? 17.030 -19.368 9.302 1.00 92.12 178 ASP A N 1
ATOM 1424 C CA . ASP A 1 178 ? 17.636 -18.077 8.985 1.00 92.12 178 ASP A CA 1
ATOM 1425 C C . ASP A 1 178 ? 16.550 -17.009 8.802 1.00 92.12 178 ASP A C 1
ATOM 1427 O O . ASP A 1 178 ? 16.676 -15.886 9.291 1.00 92.12 178 ASP A O 1
ATOM 1431 N N . VAL A 1 179 ? 15.440 -17.383 8.156 1.00 91.81 179 VAL A N 1
ATOM 1432 C CA . VAL A 1 179 ? 14.245 -16.541 7.989 1.00 91.81 179 VAL A CA 1
ATOM 1433 C C . VAL A 1 179 ? 13.680 -16.152 9.355 1.00 91.81 179 VAL A C 1
ATOM 1435 O O . VAL A 1 179 ? 13.530 -14.965 9.648 1.00 91.81 179 VAL A O 1
ATOM 1438 N N . PHE A 1 180 ? 13.406 -17.130 10.223 1.00 93.50 180 PHE A N 1
ATOM 1439 C CA . PHE A 1 180 ? 12.791 -16.877 11.527 1.00 93.50 180 PHE A CA 1
ATOM 1440 C C . PHE A 1 180 ? 13.723 -16.134 12.501 1.00 93.50 180 PHE A C 1
ATOM 1442 O O . PHE A 1 180 ? 13.239 -15.332 13.296 1.00 93.50 180 PHE A O 1
ATOM 1449 N N . GLU A 1 181 ? 15.045 -16.306 12.412 1.00 93.00 181 GLU A N 1
ATOM 1450 C CA . GLU A 1 181 ? 16.032 -15.537 13.193 1.00 93.00 181 GLU A CA 1
ATOM 1451 C C . GLU A 1 181 ? 16.125 -14.053 12.788 1.00 93.00 181 GLU A C 1
ATOM 1453 O O . GLU A 1 181 ? 16.646 -13.215 13.538 1.00 93.00 181 GLU A O 1
ATOM 1458 N N . MET A 1 182 ? 15.645 -13.694 11.594 1.00 90.25 182 MET A N 1
ATOM 1459 C CA . MET A 1 182 ? 15.565 -12.302 11.148 1.00 90.25 182 MET A CA 1
ATOM 1460 C C . MET A 1 182 ? 14.283 -11.598 11.596 1.00 90.25 182 MET A C 1
ATOM 1462 O O . MET A 1 182 ? 14.251 -10.365 11.605 1.00 90.25 182 MET A O 1
ATOM 1466 N N . LEU A 1 183 ? 13.246 -12.347 11.977 1.00 92.00 183 LEU A N 1
ATOM 1467 C CA . LEU A 1 183 ? 11.948 -11.788 12.331 1.00 92.00 183 LEU A CA 1
ATOM 1468 C C . LEU A 1 183 ? 11.916 -11.293 13.784 1.00 92.00 183 LEU A C 1
ATOM 1470 O O . LEU A 1 183 ? 12.328 -12.004 14.704 1.00 92.00 183 LEU A O 1
ATOM 1474 N N . PRO A 1 184 ? 11.352 -10.100 14.039 1.00 92.50 184 PRO A N 1
ATOM 1475 C CA . PRO A 1 184 ? 10.952 -9.711 15.383 1.00 92.50 184 PRO A CA 1
ATOM 1476 C C . PRO A 1 184 ? 10.055 -10.775 16.031 1.00 92.50 184 PRO A C 1
ATOM 1478 O O . PRO A 1 184 ? 9.097 -11.245 15.418 1.00 92.50 184 PRO A O 1
ATOM 1481 N N . ALA A 1 185 ? 10.319 -11.100 17.302 1.00 94.06 185 ALA A N 1
ATOM 1482 C CA . ALA A 1 185 ? 9.638 -12.185 18.022 1.00 94.06 185 ALA A CA 1
ATOM 1483 C C . ALA A 1 185 ? 8.099 -12.100 17.985 1.00 94.06 185 ALA A C 1
ATOM 1485 O O . ALA A 1 185 ? 7.421 -13.124 17.986 1.00 94.06 185 ALA A O 1
ATOM 1486 N N . ARG A 1 186 ? 7.552 -10.881 17.915 1.00 93.25 186 ARG A N 1
ATOM 1487 C CA . ARG A 1 186 ? 6.108 -10.615 17.837 1.00 93.25 186 ARG A CA 1
ATOM 1488 C C . ARG A 1 186 ? 5.438 -11.146 16.565 1.00 93.25 186 ARG A C 1
ATOM 1490 O O . ARG A 1 186 ? 4.266 -11.490 16.624 1.00 93.25 186 ARG A O 1
ATOM 1497 N N . TYR A 1 187 ? 6.170 -11.276 15.456 1.00 95.25 187 TYR A N 1
ATOM 1498 C CA . TYR A 1 187 ? 5.621 -11.805 14.205 1.00 95.25 187 TYR A CA 1
ATOM 1499 C C . TYR A 1 187 ? 5.689 -13.326 14.109 1.00 95.25 187 TYR A C 1
ATOM 1501 O O . TYR A 1 187 ? 4.925 -13.908 13.345 1.00 95.25 187 TYR A O 1
ATOM 1509 N N . LEU A 1 188 ? 6.552 -13.985 14.893 1.00 95.75 188 LEU A N 1
ATOM 1510 C CA . LEU A 1 188 ? 6.755 -15.438 14.822 1.00 95.75 188 LEU A CA 1
ATOM 1511 C C . LEU A 1 188 ? 5.448 -16.254 14.883 1.00 95.75 188 LEU A C 1
ATOM 1513 O O . LEU A 1 188 ? 5.323 -17.186 14.093 1.00 95.75 188 LEU A O 1
ATOM 1517 N N . PRO A 1 189 ? 4.453 -15.930 15.737 1.00 96.88 189 PRO A N 1
ATOM 1518 C CA . PRO A 1 189 ? 3.209 -16.704 15.798 1.00 96.88 189 PRO A CA 1
ATOM 1519 C C . PRO A 1 189 ? 2.315 -16.557 14.559 1.00 96.88 189 PRO A C 1
ATOM 1521 O O . PRO A 1 189 ? 1.519 -17.449 14.271 1.00 96.88 189 PRO A O 1
ATOM 1524 N N . ALA A 1 190 ? 2.420 -15.432 13.850 1.00 97.62 190 ALA A N 1
ATOM 1525 C CA . ALA A 1 190 ? 1.584 -15.104 12.698 1.00 97.62 190 ALA A CA 1
ATOM 1526 C C . ALA A 1 190 ? 2.272 -15.401 11.356 1.00 97.62 190 ALA A C 1
ATOM 1528 O O . ALA A 1 190 ? 1.600 -15.397 10.325 1.00 97.62 190 ALA A O 1
ATOM 1529 N N . TYR A 1 191 ? 3.586 -15.640 11.347 1.00 97.69 191 TYR A N 1
ATOM 1530 C CA . TYR A 1 191 ? 4.390 -15.725 10.131 1.00 97.69 191 TYR A CA 1
ATOM 1531 C C . TYR A 1 191 ? 4.415 -17.131 9.522 1.00 97.69 191 TYR A C 1
ATOM 1533 O O . TYR A 1 191 ? 4.838 -18.101 10.150 1.00 97.69 191 TYR A O 1
ATOM 1541 N N . HIS A 1 192 ? 4.016 -17.223 8.256 1.00 96.81 192 HIS A N 1
ATOM 1542 C CA . HIS A 1 192 ? 3.993 -18.438 7.446 1.00 96.81 192 HIS A CA 1
ATOM 1543 C C . HIS A 1 192 ? 5.010 -18.282 6.314 1.00 96.81 192 HIS A C 1
ATOM 1545 O O . HIS A 1 192 ? 4.724 -17.635 5.307 1.00 96.81 192 HIS A O 1
ATOM 1551 N N . TRP A 1 193 ? 6.194 -18.877 6.477 1.00 96.56 193 TRP A N 1
ATOM 1552 C CA . TRP A 1 193 ? 7.200 -18.943 5.415 1.00 96.56 193 TRP A CA 1
ATOM 1553 C C . TRP A 1 193 ? 6.829 -20.016 4.390 1.00 96.56 193 TRP A C 1
ATOM 1555 O O . TRP A 1 193 ? 6.734 -21.200 4.722 1.00 96.56 193 TRP A O 1
ATOM 1565 N N . ILE A 1 194 ? 6.617 -19.606 3.142 1.00 95.88 194 ILE A N 1
ATOM 1566 C CA . ILE A 1 194 ? 6.168 -20.463 2.047 1.00 95.88 194 ILE A CA 1
ATOM 1567 C C . ILE A 1 194 ? 7.212 -20.401 0.933 1.00 95.88 194 ILE A C 1
ATOM 1569 O O . ILE A 1 194 ? 7.158 -19.569 0.030 1.00 95.88 194 ILE A O 1
ATOM 1573 N N . ASN A 1 195 ? 8.186 -21.309 0.994 1.00 95.12 195 ASN A N 1
ATOM 1574 C CA . ASN A 1 195 ? 9.317 -21.318 0.068 1.00 95.12 195 ASN A CA 1
ATOM 1575 C C . ASN A 1 195 ? 8.997 -22.012 -1.270 1.00 95.12 195 ASN A C 1
ATOM 1577 O O . ASN A 1 195 ? 9.655 -22.975 -1.671 1.00 95.12 195 ASN A O 1
ATOM 1581 N N . VAL A 1 196 ? 7.927 -21.568 -1.927 1.00 94.38 196 VAL A N 1
ATOM 1582 C CA . VAL A 1 196 ? 7.521 -22.010 -3.263 1.00 94.38 196 VAL A CA 1
ATOM 1583 C C . VAL A 1 196 ? 7.104 -20.806 -4.102 1.00 94.38 196 VAL A C 1
ATOM 1585 O O . VAL A 1 196 ? 6.581 -19.820 -3.585 1.00 94.38 196 VAL A O 1
ATOM 1588 N N . GLY A 1 197 ? 7.321 -20.897 -5.414 1.00 94.19 197 GLY A N 1
ATOM 1589 C CA . GLY A 1 197 ? 6.848 -19.885 -6.354 1.00 94.19 197 GLY A CA 1
ATOM 1590 C C . GLY A 1 197 ? 5.321 -19.864 -6.450 1.00 94.19 197 GLY A C 1
ATOM 1591 O O . GLY A 1 197 ? 4.667 -20.907 -6.378 1.00 94.19 197 GLY A O 1
ATOM 1592 N N . ILE A 1 198 ? 4.765 -18.672 -6.647 1.00 97.44 198 ILE A N 1
ATOM 1593 C CA . ILE A 1 198 ? 3.337 -18.486 -6.912 1.00 97.44 198 ILE A CA 1
ATOM 1594 C C . ILE A 1 198 ? 3.012 -18.668 -8.396 1.00 97.44 198 ILE A C 1
ATOM 1596 O O . ILE A 1 198 ? 3.886 -18.627 -9.261 1.00 97.44 198 ILE A O 1
ATOM 1600 N N . SER A 1 199 ? 1.730 -18.859 -8.694 1.00 97.94 199 SER A N 1
ATOM 1601 C CA . SER A 1 199 ? 1.218 -19.007 -10.053 1.00 97.94 199 SER A CA 1
ATOM 1602 C C . SER A 1 199 ? 0.182 -17.935 -10.368 1.00 97.94 199 SER A C 1
ATOM 1604 O O . SER A 1 199 ? -0.622 -17.570 -9.514 1.00 97.94 199 SER A O 1
ATOM 1606 N N . SER A 1 200 ? 0.178 -17.469 -11.614 1.00 97.75 200 SER A N 1
ATOM 1607 C CA . SER A 1 200 ? -0.882 -16.628 -12.165 1.00 97.75 200 SER A CA 1
ATOM 1608 C C . SER A 1 200 ? -2.018 -17.426 -12.811 1.00 97.75 200 SER A C 1
ATOM 1610 O O . SER A 1 200 ? -2.975 -16.830 -13.289 1.00 97.75 200 SER A O 1
ATOM 1612 N N . ASP A 1 201 ? -1.965 -18.755 -12.840 1.00 97.75 201 ASP A N 1
ATOM 1613 C CA . ASP A 1 201 ? -3.094 -19.564 -13.303 1.00 97.75 201 ASP A CA 1
ATOM 1614 C C . ASP A 1 201 ? -4.225 -19.511 -12.263 1.00 97.75 201 ASP A C 1
ATOM 1616 O O . ASP A 1 201 ? -3.999 -19.760 -11.078 1.00 97.75 201 ASP A O 1
ATOM 1620 N N . VAL A 1 202 ? -5.441 -19.151 -12.683 1.00 95.75 202 VAL A N 1
ATOM 1621 C CA . VAL A 1 202 ? -6.605 -18.993 -11.794 1.00 95.75 202 VAL A CA 1
ATOM 1622 C C . VAL A 1 202 ? -7.000 -20.295 -11.104 1.00 95.75 202 VAL A C 1
ATOM 1624 O O . VAL A 1 202 ? -7.497 -20.243 -9.981 1.00 95.75 202 VAL A O 1
ATOM 1627 N N . ASP A 1 203 ? -6.731 -21.446 -11.721 1.00 94.56 203 ASP A N 1
ATOM 1628 C CA . ASP A 1 203 ? -7.090 -22.758 -11.176 1.00 94.56 203 ASP A CA 1
ATOM 1629 C C . ASP A 1 203 ? -5.956 -23.386 -10.349 1.00 94.56 203 ASP A C 1
ATOM 1631 O O . ASP A 1 203 ? -6.146 -24.406 -9.676 1.00 94.56 203 ASP A O 1
ATOM 1635 N N . SER A 1 204 ? -4.772 -22.767 -10.350 1.00 96.25 204 SER A N 1
ATOM 1636 C CA . SER A 1 204 ? -3.615 -23.282 -9.628 1.00 96.25 204 SER A CA 1
ATOM 1637 C C . SER A 1 204 ? -3.790 -23.156 -8.112 1.00 96.25 204 SER A C 1
ATOM 1639 O O . SER A 1 204 ? -4.144 -22.086 -7.607 1.00 96.25 204 SER A O 1
ATOM 1641 N N . PRO A 1 205 ? -3.448 -24.199 -7.329 1.00 93.19 205 PRO A N 1
ATOM 1642 C CA . PRO A 1 205 ? -3.410 -24.092 -5.873 1.00 93.19 205 PRO A CA 1
ATOM 1643 C C . PRO A 1 205 ? -2.343 -23.101 -5.384 1.00 93.19 205 PRO A C 1
ATOM 1645 O O . PRO A 1 205 ? -2.408 -22.671 -4.237 1.00 93.19 205 PRO A O 1
ATOM 1648 N N . MET A 1 206 ? -1.370 -22.751 -6.236 1.00 96.00 206 MET A N 1
ATOM 1649 C CA . MET A 1 206 ? -0.314 -21.776 -5.943 1.00 96.00 206 MET A CA 1
ATOM 1650 C C . MET A 1 206 ? -0.688 -20.348 -6.366 1.00 96.00 206 MET A C 1
ATOM 1652 O O . MET A 1 206 ? 0.157 -19.456 -6.319 1.00 96.00 206 MET A O 1
ATOM 1656 N N . ASN A 1 207 ? -1.932 -20.106 -6.788 1.00 97.94 207 ASN A N 1
ATOM 1657 C CA . ASN A 1 207 ? -2.437 -18.751 -6.962 1.00 97.94 207 ASN A CA 1
ATOM 1658 C C . ASN A 1 207 ? -2.825 -18.164 -5.590 1.00 97.94 207 ASN A C 1
ATOM 1660 O O . ASN A 1 207 ? -3.735 -18.686 -4.934 1.00 97.94 207 ASN A O 1
ATOM 1664 N N . PRO A 1 208 ? -2.176 -17.081 -5.125 1.00 97.12 208 PRO A N 1
ATOM 1665 C CA . PRO A 1 208 ? -2.425 -16.533 -3.792 1.00 97.12 208 PRO A CA 1
ATOM 1666 C C . PRO A 1 208 ? -3.863 -16.021 -3.631 1.00 97.12 208 PRO A C 1
ATOM 1668 O O . PRO A 1 208 ? -4.441 -16.110 -2.546 1.00 97.12 208 PRO A O 1
ATOM 1671 N N . PHE A 1 209 ? -4.502 -15.573 -4.712 1.00 98.00 209 PHE A N 1
ATOM 1672 C CA . PHE A 1 209 ? -5.870 -15.067 -4.667 1.00 98.00 209 PHE A CA 1
ATOM 1673 C C . PHE A 1 209 ? -6.917 -16.162 -4.480 1.00 98.00 209 PHE A C 1
ATOM 1675 O O . PHE A 1 209 ? -7.959 -15.901 -3.878 1.00 98.00 209 PHE A O 1
ATOM 1682 N N . GLN A 1 210 ? -6.618 -17.410 -4.858 1.00 96.31 210 GLN A N 1
ATOM 1683 C CA . GLN A 1 210 ? -7.454 -18.551 -4.473 1.00 96.31 210 GLN A CA 1
ATOM 1684 C C . GLN A 1 210 ? -7.477 -18.737 -2.951 1.00 96.31 210 GLN A C 1
ATOM 1686 O O . GLN A 1 210 ? -8.517 -19.075 -2.386 1.00 96.31 210 GLN A O 1
ATOM 1691 N N . THR A 1 211 ? -6.360 -18.478 -2.263 1.00 94.44 211 THR A N 1
ATOM 1692 C CA . THR A 1 211 ? -6.334 -18.500 -0.793 1.00 94.44 211 THR A CA 1
ATOM 1693 C C . THR A 1 211 ? -7.205 -17.386 -0.225 1.00 94.44 211 THR A C 1
ATOM 1695 O O . THR A 1 211 ? -8.006 -17.661 0.669 1.00 94.44 211 THR A O 1
ATOM 1698 N N . ILE A 1 212 ? -7.116 -16.170 -0.782 1.00 97.44 212 ILE A N 1
ATOM 1699 C CA . ILE A 1 212 ? -7.942 -15.037 -0.344 1.00 97.44 212 ILE A CA 1
ATOM 1700 C C . ILE A 1 212 ? -9.433 -15.357 -0.464 1.00 97.44 212 ILE A C 1
ATOM 1702 O O . ILE A 1 212 ? -10.151 -15.333 0.535 1.00 97.44 212 ILE A O 1
ATOM 1706 N N . LEU A 1 213 ? -9.871 -15.741 -1.664 1.00 97.19 213 LEU A N 1
ATOM 1707 C CA . LEU A 1 213 ? -11.274 -16.020 -1.978 1.00 97.19 213 LEU A CA 1
ATOM 1708 C C . LEU A 1 213 ? -11.870 -17.159 -1.139 1.00 97.19 213 LEU A C 1
ATOM 1710 O O . LEU A 1 213 ? -13.064 -17.158 -0.856 1.00 97.19 213 LEU A O 1
ATOM 1714 N N . ARG A 1 214 ? -11.059 -18.150 -0.746 1.00 96.06 214 ARG A N 1
ATOM 1715 C CA . ARG A 1 214 ? -11.537 -19.341 -0.020 1.00 96.06 214 ARG A CA 1
ATOM 1716 C C . ARG A 1 214 ? -11.503 -19.202 1.501 1.00 96.06 214 ARG A C 1
ATOM 1718 O O . ARG A 1 214 ? -12.156 -19.995 2.179 1.00 96.06 214 ARG A O 1
ATOM 1725 N N . ARG A 1 215 ? -10.679 -18.306 2.057 1.00 96.38 215 ARG A N 1
ATOM 1726 C CA . ARG A 1 215 ? -10.356 -18.290 3.502 1.00 96.38 215 ARG A CA 1
ATOM 1727 C C . ARG A 1 215 ? -10.735 -17.008 4.229 1.00 96.38 215 ARG A C 1
ATOM 1729 O O . ARG A 1 215 ? -10.843 -17.050 5.461 1.00 96.38 215 ARG A O 1
ATOM 1736 N N . PHE A 1 216 ? -10.931 -15.917 3.498 1.00 97.75 216 PHE A N 1
ATOM 1737 C CA . PHE A 1 216 ? -11.211 -14.603 4.064 1.00 97.75 216 PHE A CA 1
ATOM 1738 C C . PHE A 1 216 ? -12.533 -14.044 3.547 1.00 97.75 216 PHE A C 1
ATOM 1740 O O . PHE A 1 216 ? -13.121 -14.542 2.588 1.00 97.75 216 PHE A O 1
ATOM 1747 N N . GLN A 1 217 ? -13.024 -13.031 4.244 1.00 97.12 217 GLN A N 1
ATOM 1748 C CA . GLN A 1 217 ? -14.315 -12.398 3.997 1.00 97.12 217 GLN A CA 1
ATOM 1749 C C . GLN A 1 217 ? -14.166 -10.876 3.988 1.00 97.12 217 GLN A C 1
ATOM 1751 O O . GLN A 1 217 ? -13.163 -10.348 4.450 1.00 97.12 217 GLN A O 1
ATOM 1756 N N . ALA A 1 218 ? -15.189 -10.163 3.516 1.00 95.94 218 ALA A N 1
ATOM 1757 C CA . ALA A 1 218 ? -15.166 -8.702 3.366 1.00 95.94 218 ALA A CA 1
ATOM 1758 C C . ALA A 1 218 ? -15.013 -7.911 4.682 1.00 95.94 218 ALA A C 1
ATOM 1760 O O . ALA A 1 218 ? -14.863 -6.695 4.652 1.00 95.94 218 ALA A O 1
ATOM 1761 N N . ASP A 1 219 ? -15.103 -8.592 5.825 1.00 96.62 219 ASP A N 1
ATOM 1762 C CA . ASP A 1 219 ? -14.866 -8.002 7.139 1.00 96.62 219 ASP A CA 1
ATOM 1763 C C . ASP A 1 219 ? -13.394 -8.065 7.555 1.00 96.62 219 ASP A C 1
ATOM 1765 O O . ASP A 1 219 ? -13.015 -7.377 8.500 1.00 96.62 219 ASP A O 1
ATOM 1769 N N . ASP A 1 220 ? -12.583 -8.906 6.916 1.00 98.38 220 ASP A N 1
ATOM 1770 C CA . ASP A 1 220 ? -11.152 -9.015 7.186 1.00 98.38 220 ASP A CA 1
ATOM 1771 C C . ASP A 1 220 ? -10.408 -7.844 6.527 1.00 98.38 220 ASP A C 1
ATOM 1773 O O . ASP A 1 220 ? -10.839 -7.344 5.495 1.00 98.38 220 ASP A O 1
ATOM 1777 N N . LEU A 1 221 ? -9.297 -7.415 7.127 1.00 98.56 221 LEU A N 1
ATOM 1778 C CA . LEU A 1 221 ? -8.380 -6.430 6.563 1.00 98.56 221 LEU A CA 1
ATOM 1779 C C . LEU A 1 221 ? -7.255 -7.168 5.831 1.00 98.56 221 LEU A C 1
ATOM 1781 O O . LEU A 1 221 ? -6.421 -7.807 6.478 1.00 98.56 221 LEU A O 1
ATOM 1785 N N . ILE A 1 222 ? -7.219 -7.082 4.501 1.00 98.75 222 ILE A N 1
ATOM 1786 C CA . ILE A 1 222 ? -6.267 -7.843 3.679 1.00 98.75 222 ILE A CA 1
ATOM 1787 C C . ILE A 1 222 ? -5.309 -6.911 2.942 1.00 98.75 222 ILE A C 1
ATOM 1789 O O . ILE A 1 222 ? -5.701 -6.119 2.083 1.00 98.75 222 ILE A O 1
ATOM 1793 N N . LEU A 1 223 ? -4.024 -7.054 3.253 1.00 98.69 223 LEU A N 1
ATOM 1794 C CA . LEU A 1 223 ? -2.921 -6.382 2.587 1.00 98.69 223 LEU A CA 1
ATOM 1795 C C . LEU A 1 223 ? -2.233 -7.377 1.651 1.00 98.69 223 LEU A C 1
ATOM 1797 O O . LEU A 1 223 ? -1.930 -8.502 2.048 1.00 98.69 223 LEU A O 1
ATOM 1801 N N . VAL A 1 224 ? -1.933 -6.954 0.429 1.00 98.69 224 VAL A N 1
ATOM 1802 C CA . VAL A 1 224 ? -1.189 -7.759 -0.546 1.00 98.69 224 VAL A CA 1
ATOM 1803 C C . VAL A 1 224 ? -0.028 -6.929 -1.076 1.00 98.69 224 VAL A C 1
ATOM 1805 O O . VAL A 1 224 ? -0.254 -5.863 -1.640 1.00 98.69 224 VAL A O 1
ATOM 1808 N N . LYS A 1 225 ? 1.202 -7.420 -0.925 1.00 98.12 225 LYS A N 1
ATOM 1809 C CA . LYS A 1 225 ? 2.387 -6.926 -1.632 1.00 98.12 225 LYS A CA 1
ATOM 1810 C C . LYS A 1 225 ? 2.707 -7.876 -2.785 1.00 98.12 225 LYS A C 1
ATOM 1812 O O . LYS A 1 225 ? 2.743 -9.083 -2.575 1.00 98.12 225 LYS A O 1
ATOM 1817 N N . LEU A 1 226 ? 2.957 -7.333 -3.971 1.00 97.94 226 LEU A N 1
ATOM 1818 C CA . LEU A 1 226 ? 3.389 -8.048 -5.168 1.00 97.94 226 LEU A CA 1
ATOM 1819 C C . LEU A 1 226 ? 4.706 -7.456 -5.674 1.00 97.94 226 LEU A C 1
ATOM 1821 O O . LEU A 1 226 ? 4.728 -6.308 -6.110 1.00 97.94 226 LEU A O 1
ATOM 1825 N N . ASP A 1 227 ? 5.783 -8.227 -5.560 1.00 95.12 227 ASP A N 1
ATOM 1826 C CA . ASP A 1 227 ? 7.134 -7.856 -5.995 1.00 95.12 227 ASP A CA 1
ATOM 1827 C C . ASP A 1 227 ? 7.996 -9.132 -6.066 1.00 95.12 227 ASP A C 1
ATOM 1829 O O . ASP A 1 227 ? 8.637 -9.516 -5.092 1.00 95.12 227 ASP A O 1
ATOM 1833 N N . ILE A 1 228 ? 7.903 -9.857 -7.186 1.00 94.38 228 ILE A N 1
ATOM 1834 C CA . ILE A 1 228 ? 8.574 -11.145 -7.463 1.00 94.38 228 ILE A CA 1
ATOM 1835 C C . ILE A 1 228 ? 9.495 -11.085 -8.695 1.00 94.38 228 ILE A C 1
ATOM 1837 O O . ILE A 1 228 ? 9.891 -12.133 -9.217 1.00 94.38 228 ILE A O 1
ATOM 1841 N N . ASP A 1 229 ? 9.783 -9.890 -9.220 1.00 92.25 229 ASP A N 1
ATOM 1842 C CA . ASP A 1 229 ? 10.685 -9.676 -10.364 1.00 92.25 229 ASP A CA 1
ATOM 1843 C C . ASP A 1 229 ? 10.298 -10.449 -11.650 1.00 92.25 229 ASP A C 1
ATOM 1845 O O . ASP A 1 229 ? 11.143 -10.738 -12.505 1.00 92.25 229 ASP A O 1
ATOM 1849 N N . THR A 1 230 ? 9.021 -10.818 -11.818 1.00 94.94 230 THR A N 1
ATOM 1850 C CA . THR A 1 230 ? 8.565 -11.705 -12.905 1.00 94.94 230 THR A CA 1
ATOM 1851 C C . THR A 1 230 ? 7.281 -11.178 -13.562 1.00 94.94 230 THR A C 1
ATOM 1853 O O . THR A 1 230 ? 6.181 -11.649 -13.246 1.00 94.94 230 THR A O 1
ATOM 1856 N N . PRO A 1 231 ? 7.388 -10.289 -14.574 1.00 95.56 231 PRO A N 1
ATOM 1857 C CA . PRO A 1 231 ? 6.229 -9.634 -15.196 1.00 95.56 231 PRO A CA 1
ATOM 1858 C C . PRO A 1 231 ? 5.174 -10.602 -15.748 1.00 95.56 231 PRO A C 1
ATOM 1860 O O . PRO A 1 231 ? 3.971 -10.369 -15.627 1.00 95.56 231 PRO A O 1
ATOM 1863 N N . SER A 1 232 ? 5.617 -11.740 -16.299 1.00 96.50 232 SER A N 1
ATOM 1864 C CA . SER A 1 232 ? 4.728 -12.788 -16.830 1.00 96.50 232 SER A CA 1
ATOM 1865 C C . SER A 1 232 ? 3.810 -13.438 -15.781 1.00 96.50 232 SER A C 1
ATOM 1867 O O . SER A 1 232 ? 2.842 -14.101 -16.149 1.00 96.50 232 SER A O 1
ATOM 1869 N N . ILE A 1 233 ? 4.077 -13.232 -14.489 1.00 97.81 233 ILE A N 1
ATOM 1870 C CA . ILE A 1 233 ? 3.238 -13.677 -13.370 1.00 97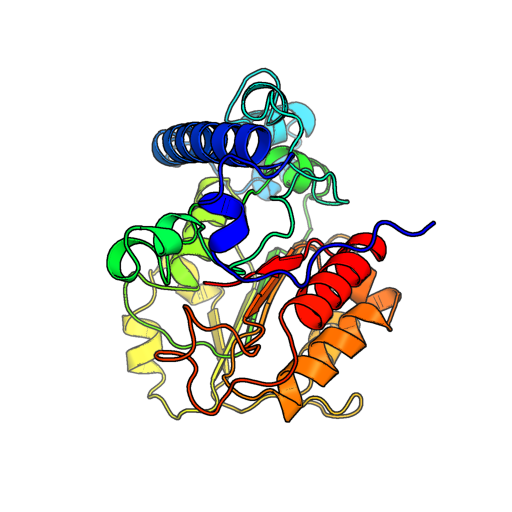.81 233 ILE A CA 1
ATOM 1871 C C . ILE A 1 233 ? 2.544 -12.473 -12.720 1.00 97.81 233 ILE A C 1
ATOM 1873 O O . ILE A 1 233 ? 1.332 -12.508 -12.505 1.00 97.81 233 ILE A O 1
ATOM 1877 N N . GLU A 1 234 ? 3.277 -11.390 -12.462 1.00 97.88 234 GLU A N 1
ATOM 1878 C CA . GLU A 1 234 ? 2.771 -10.217 -11.739 1.00 97.88 234 GLU A CA 1
ATOM 1879 C C . GLU A 1 234 ? 1.652 -9.489 -12.479 1.00 97.88 234 GLU A C 1
ATOM 1881 O O . GLU A 1 234 ? 0.618 -9.170 -11.892 1.00 97.88 234 GLU A O 1
ATOM 1886 N N . ILE A 1 235 ? 1.818 -9.264 -13.786 1.00 98.00 235 ILE A N 1
ATOM 1887 C CA . ILE A 1 235 ? 0.829 -8.533 -14.584 1.00 98.00 235 ILE A CA 1
ATOM 1888 C C . ILE A 1 235 ? -0.486 -9.308 -14.690 1.00 98.00 235 ILE A C 1
ATOM 1890 O O . ILE A 1 235 ? -1.540 -8.706 -14.461 1.00 98.00 235 ILE A O 1
ATOM 1894 N N . PRO A 1 236 ? -0.487 -10.622 -14.987 1.00 98.31 236 PRO A N 1
ATOM 1895 C CA . PRO A 1 236 ? -1.705 -11.417 -14.887 1.00 98.31 236 PRO A CA 1
ATOM 1896 C C . PRO A 1 236 ? -2.361 -11.402 -13.500 1.00 98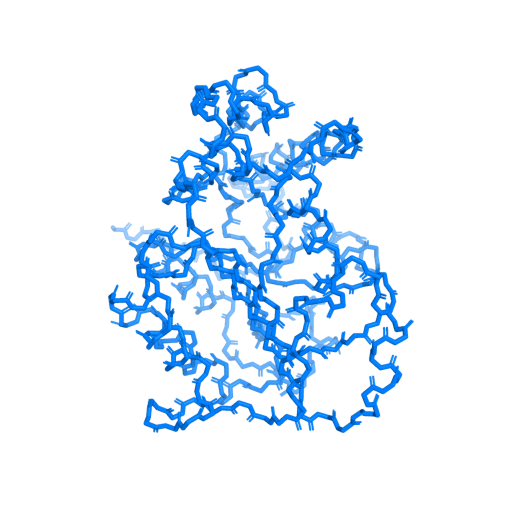.31 236 PRO A C 1
ATOM 1898 O O . PRO A 1 236 ? -3.585 -11.330 -13.437 1.00 98.31 236 PRO A O 1
ATOM 1901 N N . LEU A 1 237 ? -1.596 -11.419 -12.401 1.00 98.69 237 LEU A N 1
ATOM 1902 C CA . LEU A 1 237 ? -2.163 -11.313 -11.049 1.00 98.69 237 LEU A CA 1
ATOM 1903 C C . LEU A 1 237 ? -2.812 -9.938 -10.821 1.00 98.69 237 LEU A C 1
ATOM 1905 O O . LEU A 1 237 ? -3.979 -9.859 -10.441 1.00 98.69 237 LEU A O 1
ATOM 1909 N N . ALA A 1 238 ? -2.121 -8.840 -11.131 1.00 98.44 238 ALA A N 1
ATOM 1910 C CA . ALA A 1 238 ? -2.700 -7.501 -11.017 1.00 98.44 238 ALA A CA 1
ATOM 1911 C C . ALA A 1 238 ? -3.977 -7.345 -11.871 1.00 98.44 238 ALA A C 1
ATOM 1913 O O . ALA A 1 238 ? -4.940 -6.701 -11.447 1.00 98.44 238 ALA A O 1
ATOM 1914 N N . LYS A 1 239 ? -4.024 -7.979 -13.052 1.00 98.31 239 LYS A N 1
ATOM 1915 C CA . LYS A 1 239 ? -5.226 -8.032 -13.900 1.00 98.31 239 LYS A CA 1
ATOM 1916 C C . LYS A 1 239 ? -6.347 -8.872 -13.291 1.00 98.31 239 LYS A C 1
ATOM 1918 O O . LYS A 1 239 ? -7.482 -8.416 -13.322 1.00 98.31 239 LYS A O 1
ATOM 1923 N N . GLN A 1 240 ? -6.058 -10.023 -12.683 1.00 98.31 240 GLN A N 1
ATOM 1924 C CA . GLN A 1 240 ? -7.069 -10.800 -11.949 1.00 98.31 240 GLN A CA 1
ATOM 1925 C C . GLN A 1 240 ? -7.708 -9.975 -10.838 1.00 98.31 240 GLN A C 1
ATOM 1927 O O . GLN A 1 240 ? -8.932 -9.926 -10.746 1.00 98.31 240 GLN A O 1
ATOM 1932 N N . LEU A 1 241 ? -6.894 -9.270 -10.044 1.00 98.44 241 LEU A N 1
ATOM 1933 C CA . LEU A 1 241 ? -7.395 -8.376 -9.003 1.00 98.44 241 LEU A CA 1
ATOM 1934 C C . LEU A 1 241 ? -8.294 -7.280 -9.586 1.00 98.44 241 LEU A C 1
ATOM 1936 O O . LEU A 1 241 ? -9.330 -6.975 -9.006 1.00 98.44 241 LEU A O 1
ATOM 1940 N N . LEU A 1 242 ? -7.931 -6.717 -10.741 1.00 98.25 242 LEU A N 1
ATOM 1941 C CA . LEU A 1 242 ? -8.730 -5.708 -11.437 1.00 98.25 242 LEU A CA 1
ATOM 1942 C C . LEU A 1 242 ? -10.052 -6.257 -12.005 1.00 98.25 242 LEU A C 1
ATOM 1944 O O . LEU A 1 242 ? -11.060 -5.543 -12.029 1.00 98.25 242 LEU A O 1
ATOM 1948 N N . GLU A 1 243 ? -10.035 -7.475 -12.538 1.00 97.88 243 GLU A N 1
ATOM 1949 C CA . GLU A 1 243 ? -11.128 -8.056 -13.320 1.00 97.88 243 GLU A CA 1
ATOM 1950 C C . GLU A 1 243 ? -12.160 -8.780 -12.447 1.00 97.88 243 GLU A C 1
ATOM 1952 O O . GLU A 1 243 ? -13.358 -8.655 -12.717 1.00 97.88 243 GLU A O 1
ATOM 1957 N N . ASP A 1 244 ? -11.730 -9.449 -11.375 1.00 97.88 244 ASP A N 1
ATOM 1958 C CA . ASP A 1 244 ? -12.603 -10.140 -10.425 1.00 97.88 244 ASP A CA 1
ATOM 1959 C C . ASP A 1 244 ? -13.143 -9.168 -9.362 1.00 97.88 244 ASP A C 1
ATOM 1961 O O . ASP A 1 244 ? -12.435 -8.698 -8.468 1.00 97.88 244 ASP A O 1
ATOM 1965 N N . GLU A 1 245 ? -14.441 -8.868 -9.447 1.00 96.25 245 GLU A N 1
ATOM 1966 C CA . GLU A 1 245 ? -15.127 -7.959 -8.525 1.00 96.25 245 GLU A CA 1
ATOM 1967 C C . GLU A 1 245 ? -15.166 -8.485 -7.080 1.00 96.25 245 GLU A C 1
ATOM 1969 O O . GLU A 1 245 ? -15.116 -7.695 -6.133 1.00 96.25 245 GLU A O 1
ATOM 1974 N N . THR A 1 246 ? -15.251 -9.803 -6.894 1.00 96.81 246 THR A N 1
ATOM 1975 C CA . THR A 1 246 ? -15.262 -10.418 -5.561 1.00 96.81 246 THR A CA 1
ATOM 1976 C C . THR A 1 246 ? -13.901 -10.237 -4.911 1.00 96.81 246 THR A C 1
ATOM 1978 O O . THR A 1 246 ? -13.818 -9.747 -3.787 1.00 96.81 246 THR A O 1
ATOM 1981 N N . LEU A 1 247 ? -12.833 -10.554 -5.642 1.00 97.81 247 LEU A N 1
ATOM 1982 C CA . LEU A 1 247 ? -11.463 -10.401 -5.170 1.00 97.81 247 LEU A CA 1
ATOM 1983 C C . LEU A 1 247 ? -11.107 -8.931 -4.906 1.00 97.81 247 LEU A C 1
ATOM 1985 O O . LEU A 1 247 ? -10.580 -8.612 -3.839 1.00 97.81 247 LEU A O 1
ATOM 1989 N N . SER A 1 248 ? -11.463 -8.024 -5.824 1.00 97.31 248 SER A N 1
ATOM 1990 C CA . SER A 1 248 ? -11.319 -6.571 -5.645 1.00 97.31 248 SER A CA 1
ATOM 1991 C C . SER A 1 248 ? -11.926 -6.098 -4.323 1.00 97.31 248 SER A C 1
ATOM 1993 O O . SER A 1 248 ? -11.335 -5.276 -3.630 1.00 97.31 248 SER A O 1
ATOM 1995 N N . LYS A 1 249 ? -13.087 -6.637 -3.924 1.00 96.56 249 LYS A N 1
ATOM 1996 C CA . LYS A 1 249 ? -13.756 -6.280 -2.663 1.00 96.56 249 LYS A CA 1
ATOM 1997 C C . LYS A 1 249 ? -13.090 -6.859 -1.415 1.00 96.56 249 LYS A C 1
ATOM 1999 O O . LYS A 1 249 ? -13.397 -6.376 -0.330 1.00 96.56 249 LYS A O 1
ATOM 2004 N N . LEU A 1 250 ? -12.179 -7.817 -1.538 1.00 98.12 250 LEU A N 1
ATOM 2005 C CA . LEU A 1 250 ? -11.473 -8.404 -0.396 1.00 98.12 250 LEU A CA 1
ATOM 2006 C C . LEU A 1 250 ? -10.129 -7.723 -0.098 1.00 98.12 250 LEU A C 1
ATOM 2008 O O . LEU A 1 250 ? -9.711 -7.732 1.046 1.00 98.12 250 LEU A O 1
ATOM 2012 N N . VAL A 1 251 ? -9.447 -7.133 -1.090 1.00 98.38 251 VAL A N 1
ATOM 2013 C CA . VAL A 1 251 ? -8.085 -6.577 -0.905 1.00 98.38 251 VAL A CA 1
ATOM 2014 C C . VAL A 1 251 ? -8.094 -5.096 -0.515 1.00 98.38 251 VAL A C 1
ATOM 2016 O O . VAL A 1 251 ? -8.262 -4.217 -1.365 1.00 98.38 251 VAL A O 1
ATOM 2019 N N . ASP A 1 252 ? -7.900 -4.790 0.762 1.00 98.38 252 ASP A N 1
ATOM 2020 C CA . ASP A 1 252 ? -7.975 -3.426 1.302 1.00 98.38 252 ASP A CA 1
ATOM 2021 C C . ASP A 1 252 ? -6.754 -2.563 1.031 1.00 98.38 252 ASP A C 1
ATOM 2023 O O . ASP A 1 252 ? -6.891 -1.342 1.055 1.00 98.38 252 ASP A O 1
ATOM 2027 N N . GLN A 1 253 ? -5.587 -3.167 0.807 1.00 98.56 253 GLN A N 1
ATOM 2028 C CA . GLN A 1 253 ? -4.361 -2.473 0.412 1.00 98.56 253 GLN A CA 1
ATOM 2029 C C . GLN A 1 253 ? -3.571 -3.348 -0.558 1.00 98.56 253 GLN A C 1
ATOM 2031 O O . GLN A 1 253 ? -3.285 -4.509 -0.259 1.00 98.56 253 GLN A O 1
ATOM 2036 N N . PHE A 1 254 ? -3.199 -2.794 -1.707 1.00 98.75 254 PHE A N 1
ATOM 2037 C CA . PHE A 1 254 ? -2.404 -3.486 -2.715 1.00 98.75 254 PHE A CA 1
ATOM 2038 C C . PHE A 1 254 ? -1.122 -2.707 -2.994 1.00 98.75 254 PHE A C 1
ATOM 2040 O O . PHE A 1 254 ? -1.178 -1.593 -3.501 1.00 98.75 254 PHE A O 1
ATOM 2047 N N . TYR A 1 255 ? 0.029 -3.285 -2.682 1.00 98.44 255 TYR A N 1
ATOM 2048 C CA . TYR A 1 255 ? 1.345 -2.716 -2.955 1.00 98.44 255 TYR A CA 1
ATOM 2049 C C . TYR A 1 255 ? 1.947 -3.482 -4.120 1.00 98.44 255 TYR A C 1
ATOM 2051 O O . TYR A 1 255 ? 2.084 -4.698 -4.035 1.00 98.44 255 TYR A O 1
ATOM 2059 N N . PHE A 1 256 ? 2.274 -2.806 -5.214 1.00 98.12 256 PHE A N 1
ATOM 2060 C CA . PHE A 1 256 ? 2.783 -3.487 -6.400 1.00 98.12 256 PHE A CA 1
ATOM 2061 C C . PHE A 1 256 ? 3.965 -2.745 -7.012 1.00 98.12 256 PHE A C 1
ATOM 2063 O O . PHE A 1 256 ? 3.887 -1.541 -7.278 1.00 98.12 256 PHE A O 1
ATOM 2070 N N . GLU A 1 257 ? 5.054 -3.476 -7.240 1.00 95.81 257 GLU A N 1
ATOM 2071 C CA . GLU A 1 257 ? 6.222 -2.991 -7.962 1.00 95.81 257 GLU A CA 1
ATOM 2072 C C . GLU A 1 257 ? 6.111 -3.287 -9.454 1.00 95.81 257 GLU A C 1
ATOM 2074 O O . GLU A 1 257 ? 6.618 -4.273 -9.977 1.00 95.81 257 GLU A O 1
ATOM 2079 N N . HIS A 1 258 ? 5.424 -2.413 -10.180 1.00 96.12 258 HIS A N 1
ATOM 2080 C CA . HIS A 1 258 ? 5.321 -2.585 -11.621 1.00 96.12 258 HIS A CA 1
ATOM 2081 C C . HIS A 1 258 ? 6.596 -2.087 -12.320 1.00 96.12 258 HIS A C 1
ATOM 2083 O O . HIS A 1 258 ? 6.733 -0.889 -12.589 1.00 96.12 258 HIS A O 1
ATOM 2089 N N . HIS A 1 259 ? 7.508 -3.011 -12.633 1.00 94.88 259 HIS A N 1
ATOM 2090 C CA . HIS A 1 259 ? 8.723 -2.752 -13.409 1.00 94.88 259 HIS A CA 1
ATOM 2091 C C . HIS A 1 259 ? 8.387 -2.334 -14.840 1.00 94.88 259 HIS A C 1
ATOM 2093 O O . HIS A 1 259 ? 8.314 -3.168 -15.729 1.00 94.88 259 HIS A O 1
ATOM 2099 N N . VAL A 1 260 ? 8.198 -1.041 -15.085 1.00 94.81 260 VAL A N 1
ATOM 2100 C CA . VAL A 1 260 ? 7.983 -0.495 -16.434 1.00 94.81 260 VAL A CA 1
ATOM 2101 C C . VAL A 1 260 ? 9.236 0.171 -16.982 1.00 94.81 260 VAL A C 1
ATOM 2103 O O . VAL A 1 260 ? 10.158 0.497 -16.238 1.00 94.81 260 VAL A O 1
ATOM 2106 N N . PHE A 1 261 ? 9.274 0.449 -18.285 1.00 94.19 261 PHE A N 1
ATOM 2107 C CA . PHE A 1 261 ? 10.360 1.241 -18.861 1.00 94.19 261 PHE A CA 1
ATOM 2108 C C . PHE A 1 261 ? 10.354 2.674 -18.304 1.00 94.19 261 PHE A C 1
ATOM 2110 O O . PHE A 1 261 ? 9.573 3.528 -18.732 1.00 94.19 261 PHE A O 1
ATOM 2117 N N . LEU A 1 262 ? 11.260 2.928 -17.355 1.00 92.94 262 LEU A N 1
ATOM 2118 C CA . LEU A 1 262 ? 11.472 4.212 -16.693 1.00 92.94 262 LEU A CA 1
ATOM 2119 C C . LEU A 1 262 ? 12.976 4.487 -16.554 1.00 92.94 262 LEU A C 1
ATOM 2121 O O . LEU A 1 262 ? 13.707 3.692 -15.966 1.00 92.94 262 LEU A O 1
ATOM 2125 N N . ALA A 1 263 ? 13.444 5.629 -17.063 1.00 92.19 263 ALA A N 1
ATOM 2126 C CA . ALA A 1 263 ? 14.872 5.948 -17.117 1.00 92.19 263 ALA A CA 1
ATOM 2127 C C . ALA A 1 263 ? 15.534 5.963 -15.728 1.00 92.19 263 ALA A C 1
ATOM 2129 O O . ALA A 1 263 ? 16.655 5.483 -15.565 1.00 92.19 263 ALA A O 1
ATOM 2130 N N . GLU A 1 264 ? 14.831 6.478 -14.722 1.00 93.88 264 GLU A N 1
ATOM 2131 C CA . GLU A 1 264 ? 15.323 6.611 -13.353 1.00 93.88 264 GLU A CA 1
ATOM 2132 C C . GLU A 1 264 ? 15.532 5.263 -12.655 1.00 93.88 264 GLU A C 1
ATOM 2134 O O . GLU A 1 264 ? 16.423 5.152 -11.816 1.00 93.88 264 GLU A O 1
ATOM 2139 N N . LEU A 1 265 ? 14.758 4.237 -13.024 1.00 93.38 265 LEU A N 1
ATOM 2140 C CA . LEU A 1 265 ? 14.805 2.895 -12.430 1.00 93.38 265 LEU A CA 1
ATOM 2141 C C . LEU A 1 265 ? 15.378 1.839 -13.390 1.00 93.38 265 LEU A C 1
ATOM 2143 O O . LEU A 1 265 ? 15.464 0.661 -13.054 1.00 93.38 265 LEU A O 1
ATOM 2147 N N . ALA A 1 266 ? 15.890 2.258 -14.551 1.00 92.12 266 ALA A N 1
ATOM 2148 C CA . ALA A 1 266 ? 16.455 1.351 -15.546 1.00 92.12 266 ALA A CA 1
ATOM 2149 C C . ALA A 1 266 ? 17.641 0.528 -15.013 1.00 92.12 266 ALA A C 1
ATOM 2151 O O . ALA A 1 266 ? 17.841 -0.611 -15.431 1.00 92.12 266 ALA A O 1
ATOM 2152 N N . ARG A 1 267 ? 18.433 1.091 -14.088 1.00 91.69 267 ARG A N 1
ATOM 2153 C CA . ARG A 1 267 ? 19.573 0.396 -13.471 1.00 91.69 267 ARG A CA 1
ATOM 2154 C C . ARG A 1 267 ? 19.149 -0.723 -12.505 1.00 91.69 267 ARG A C 1
ATOM 2156 O O . ARG A 1 267 ? 19.671 -1.819 -12.689 1.00 91.69 267 ARG A O 1
ATOM 2163 N N . PRO A 1 268 ? 18.312 -0.483 -11.473 1.00 90.38 268 PRO A N 1
ATOM 2164 C CA . PRO A 1 268 ? 17.887 -1.550 -10.564 1.00 90.38 268 PRO A CA 1
ATOM 2165 C C . PRO A 1 268 ? 16.968 -2.582 -11.229 1.00 90.38 268 PRO A C 1
ATOM 2167 O O . PRO A 1 268 ? 17.153 -3.764 -10.976 1.00 90.38 268 PRO A O 1
ATOM 2170 N N . TRP A 1 269 ? 16.046 -2.171 -12.106 1.00 91.62 269 TRP A N 1
ATOM 2171 C CA . TRP A 1 269 ? 15.090 -3.095 -12.732 1.00 91.62 269 TRP A CA 1
ATOM 2172 C C . TRP A 1 269 ? 15.704 -3.876 -13.898 1.00 91.62 269 TRP A C 1
ATOM 2174 O O . TRP A 1 269 ? 15.508 -5.079 -14.057 1.00 91.62 269 TRP A O 1
ATOM 2184 N N . GLY A 1 270 ? 16.517 -3.220 -14.728 1.00 92.38 270 GLY A N 1
ATOM 2185 C CA . GLY A 1 270 ? 17.250 -3.887 -15.799 1.00 92.38 270 GLY A CA 1
ATOM 2186 C C . GLY A 1 270 ? 16.342 -4.680 -16.746 1.00 92.38 270 GLY A C 1
ATOM 2187 O O . GLY A 1 270 ? 15.629 -4.106 -17.563 1.00 92.38 270 GLY A O 1
ATOM 2188 N N . ARG A 1 271 ? 16.419 -6.015 -16.683 1.00 93.25 271 ARG A N 1
ATOM 2189 C CA . ARG A 1 271 ? 15.722 -6.926 -17.612 1.00 93.25 271 ARG A CA 1
ATOM 2190 C C . ARG A 1 271 ? 14.291 -7.268 -17.201 1.00 93.25 271 ARG A C 1
ATOM 2192 O O . ARG A 1 271 ? 13.603 -7.899 -17.995 1.00 93.25 271 ARG A O 1
ATOM 2199 N N . THR A 1 272 ? 13.868 -6.897 -15.996 1.00 92.12 272 THR A N 1
ATOM 2200 C CA . THR A 1 272 ? 12.503 -7.149 -15.515 1.00 92.12 272 THR A CA 1
ATOM 2201 C C . THR A 1 272 ? 11.521 -6.072 -15.974 1.00 92.12 272 THR A C 1
ATOM 2203 O O . THR A 1 272 ? 10.324 -6.240 -15.788 1.00 92.12 272 THR A O 1
ATOM 2206 N N . MET A 1 273 ? 12.002 -4.992 -16.604 1.00 93.94 273 MET A N 1
ATOM 2207 C CA . MET A 1 273 ? 11.136 -3.949 -17.151 1.00 93.94 273 MET A CA 1
ATOM 2208 C C . MET A 1 273 ? 10.260 -4.475 -18.295 1.00 93.94 273 MET A C 1
ATOM 2210 O O . MET A 1 273 ? 10.773 -5.002 -19.284 1.00 93.94 273 MET A O 1
ATOM 2214 N N . ASP A 1 274 ? 8.956 -4.251 -18.187 1.00 93.62 274 ASP A N 1
ATOM 2215 C CA . ASP A 1 274 ? 7.941 -4.542 -19.191 1.00 93.62 274 ASP A CA 1
ATOM 2216 C C . ASP A 1 274 ? 6.846 -3.459 -19.178 1.00 93.62 274 ASP A C 1
ATOM 2218 O O . ASP A 1 274 ? 6.441 -2.967 -18.130 1.00 93.62 274 ASP A O 1
ATOM 2222 N N . GLY A 1 275 ? 6.361 -3.056 -20.351 1.00 93.25 275 GLY A N 1
ATOM 2223 C CA . GLY A 1 275 ? 5.358 -1.992 -20.476 1.00 93.25 275 GLY A CA 1
ATOM 2224 C C . GLY A 1 275 ? 5.855 -0.570 -20.163 1.00 93.25 275 GLY A C 1
ATOM 2225 O O . GLY A 1 275 ? 7.046 -0.279 -20.051 1.00 93.25 275 GLY A O 1
ATOM 2226 N N . THR A 1 276 ? 4.923 0.3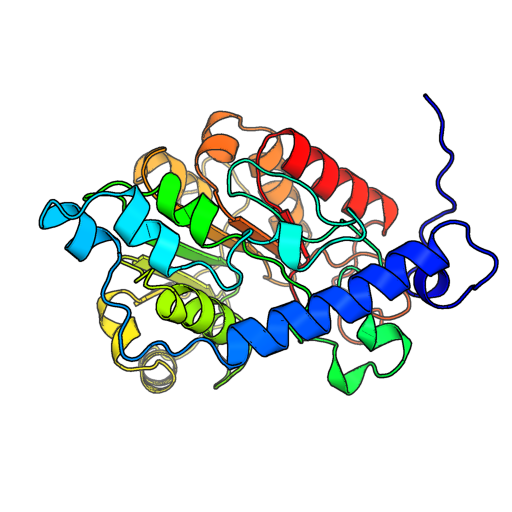76 -20.080 1.00 94.69 276 THR A N 1
ATOM 2227 C CA . THR A 1 276 ? 5.189 1.823 -20.035 1.00 94.69 276 THR A CA 1
ATOM 2228 C C . THR A 1 276 ? 4.653 2.487 -18.766 1.00 94.69 276 THR A C 1
ATOM 2230 O O . THR A 1 276 ? 3.679 2.039 -18.163 1.00 94.69 276 THR A O 1
ATOM 2233 N N . VAL A 1 277 ? 5.218 3.646 -18.403 1.00 94.50 277 VAL A N 1
ATOM 2234 C CA . VAL A 1 277 ? 4.714 4.494 -17.299 1.00 94.50 277 VAL A CA 1
ATOM 2235 C C . VAL A 1 277 ? 3.213 4.771 -17.434 1.00 94.50 277 VAL A C 1
ATOM 2237 O O . VAL A 1 277 ? 2.475 4.736 -16.452 1.00 94.50 277 VAL A O 1
ATOM 2240 N N . LYS A 1 278 ? 2.741 5.018 -18.662 1.00 94.50 278 LYS A N 1
ATOM 2241 C CA . LYS A 1 278 ? 1.324 5.257 -18.942 1.00 94.50 278 LYS A CA 1
ATOM 2242 C C . LYS A 1 278 ? 0.468 4.029 -18.619 1.00 94.50 278 LYS A C 1
ATOM 2244 O O . LYS A 1 278 ? -0.539 4.178 -17.936 1.00 94.50 278 LYS A O 1
ATOM 2249 N N . GLU A 1 279 ? 0.865 2.845 -19.079 1.00 95.25 279 GLU A N 1
ATOM 2250 C CA . GLU A 1 279 ? 0.137 1.598 -18.801 1.00 95.25 279 GLU A CA 1
ATOM 2251 C C . GLU A 1 279 ? 0.096 1.293 -17.302 1.00 95.25 279 GLU A C 1
ATOM 2253 O O . GLU A 1 279 ? -0.945 0.882 -16.793 1.00 95.25 279 GLU A O 1
ATOM 2258 N N . SER A 1 280 ? 1.185 1.565 -16.576 1.00 96.50 280 SER A N 1
ATOM 2259 C CA . SER A 1 280 ? 1.216 1.432 -15.117 1.00 96.50 280 SER A CA 1
ATOM 2260 C C . SER A 1 280 ? 0.226 2.375 -14.432 1.00 96.50 280 SER A C 1
ATOM 2262 O O . SER A 1 280 ? -0.615 1.937 -13.648 1.00 96.50 280 SER A O 1
ATOM 2264 N N . LEU A 1 281 ? 0.246 3.665 -14.779 1.00 96.62 281 LEU A N 1
ATOM 2265 C CA . LEU A 1 281 ? -0.702 4.638 -14.230 1.00 96.62 281 LEU A CA 1
ATOM 2266 C C . LEU A 1 281 ? -2.155 4.268 -14.554 1.00 96.62 281 LEU A C 1
ATOM 2268 O O . LEU A 1 281 ? -3.018 4.387 -13.687 1.00 96.62 281 LEU A O 1
ATOM 2272 N N . GLU A 1 282 ? -2.434 3.793 -15.770 1.00 97.38 282 GLU A N 1
ATOM 2273 C CA . GLU A 1 282 ? -3.767 3.332 -16.169 1.00 97.38 282 GLU A CA 1
ATOM 2274 C C . GLU A 1 282 ? -4.206 2.086 -15.386 1.00 97.38 282 GLU A C 1
ATOM 2276 O O . GLU A 1 282 ? -5.350 2.034 -14.928 1.00 97.38 282 GLU A O 1
ATOM 2281 N N . LEU A 1 283 ? -3.316 1.110 -15.178 1.00 98.12 283 LEU A N 1
ATOM 2282 C CA . LEU A 1 283 ? -3.587 -0.082 -14.370 1.00 98.12 283 LEU A CA 1
ATOM 2283 C C . LEU A 1 283 ? -3.951 0.297 -12.929 1.00 98.12 283 LEU A C 1
ATOM 2285 O O . LEU A 1 283 ? -5.017 -0.083 -12.441 1.00 98.12 283 LEU A O 1
ATOM 2289 N N . PHE A 1 284 ? -3.112 1.095 -12.270 1.00 98.25 284 PHE A N 1
ATOM 2290 C CA . PHE A 1 284 ? -3.336 1.524 -10.889 1.00 98.25 284 PHE A CA 1
ATOM 2291 C C . PHE A 1 284 ? -4.577 2.403 -10.750 1.00 98.25 284 PHE A C 1
ATOM 2293 O O . PHE A 1 284 ? -5.344 2.256 -9.797 1.00 98.25 284 PHE A O 1
ATOM 2300 N N . TYR A 1 285 ? -4.820 3.290 -11.716 1.00 97.69 285 TYR A N 1
ATOM 2301 C CA . TYR A 1 285 ? -6.028 4.106 -11.740 1.00 97.69 285 TYR A CA 1
ATOM 2302 C C . TYR A 1 285 ? -7.278 3.230 -11.812 1.00 97.69 285 TYR A C 1
ATOM 2304 O O . TYR A 1 285 ? -8.211 3.423 -11.033 1.00 97.69 285 TYR A O 1
ATOM 2312 N N . ARG A 1 286 ? -7.286 2.225 -12.695 1.00 98.12 286 ARG A N 1
ATOM 2313 C CA . ARG A 1 286 ? -8.413 1.296 -12.836 1.00 98.12 286 ARG A CA 1
ATOM 2314 C C . ARG A 1 286 ? -8.601 0.415 -11.599 1.00 98.12 286 ARG A C 1
ATOM 2316 O O . ARG A 1 286 ? -9.746 0.198 -11.209 1.00 98.12 286 ARG A O 1
ATOM 2323 N N . LEU A 1 287 ? -7.522 -0.033 -10.951 1.00 98.25 287 LEU A N 1
ATOM 2324 C CA . LEU A 1 287 ? -7.587 -0.740 -9.663 1.00 98.25 287 LEU A CA 1
ATOM 2325 C C . LEU A 1 287 ? -8.271 0.133 -8.599 1.00 98.25 287 LEU A C 1
ATOM 2327 O O . LEU A 1 287 ? -9.241 -0.297 -7.973 1.00 98.25 287 LEU A O 1
ATOM 2331 N N . ARG A 1 288 ? -7.861 1.403 -8.481 1.00 97.62 288 ARG A N 1
ATOM 2332 C CA . ARG A 1 288 ? -8.483 2.365 -7.556 1.00 97.62 288 ARG A CA 1
ATOM 2333 C C . ARG A 1 288 ? -9.943 2.663 -7.904 1.00 97.62 288 ARG A C 1
ATOM 2335 O O . ARG A 1 288 ? -10.769 2.747 -7.000 1.00 97.62 288 ARG A O 1
ATOM 2342 N N . GLN A 1 289 ? -10.302 2.743 -9.188 1.00 96.50 289 GLN A N 1
ATOM 2343 C CA . GLN A 1 289 ? -11.704 2.860 -9.618 1.00 96.50 289 GLN A CA 1
ATOM 2344 C C . GLN A 1 289 ? -12.551 1.634 -9.251 1.00 96.50 289 GLN A C 1
ATOM 2346 O O . GLN A 1 289 ? -13.751 1.774 -9.020 1.00 96.50 289 GLN A O 1
ATOM 2351 N N . ARG A 1 290 ? -11.946 0.443 -9.175 1.00 95.75 290 ARG A N 1
ATOM 2352 C CA . ARG A 1 290 ? -12.585 -0.786 -8.674 1.00 95.75 290 ARG A CA 1
ATOM 2353 C C . ARG A 1 290 ? -12.603 -0.888 -7.149 1.00 95.75 290 ARG A C 1
ATOM 2355 O O . ARG A 1 290 ? -13.109 -1.866 -6.609 1.00 95.75 290 ARG A O 1
ATOM 2362 N N . GLY A 1 291 ? -12.114 0.136 -6.455 1.00 95.31 291 GLY A N 1
ATOM 2363 C CA . GLY A 1 291 ? -12.105 0.205 -5.002 1.00 95.31 291 GLY A CA 1
ATOM 2364 C C . GLY A 1 291 ? -10.879 -0.432 -4.358 1.00 95.31 291 GLY A C 1
ATOM 2365 O O . GLY A 1 291 ? -10.837 -0.462 -3.137 1.00 95.31 291 GLY A O 1
ATOM 2366 N N . VAL A 1 292 ? -9.882 -0.889 -5.121 1.00 97.88 292 VAL A N 1
ATOM 2367 C CA . VAL A 1 292 ? -8.621 -1.419 -4.580 1.00 97.88 292 VAL A CA 1
ATOM 2368 C C . VAL A 1 292 ? -7.655 -0.257 -4.320 1.00 97.88 292 VAL A C 1
ATOM 2370 O O . VAL A 1 292 ? -7.216 0.386 -5.280 1.00 97.88 292 VAL A O 1
ATOM 2373 N N . PRO A 1 293 ? -7.291 0.049 -3.063 1.00 97.88 293 PRO A N 1
ATOM 2374 C CA . PRO A 1 293 ? -6.284 1.063 -2.759 1.00 97.88 293 PRO A CA 1
ATOM 2375 C C . PRO A 1 293 ? -4.900 0.545 -3.171 1.00 97.88 293 PRO A C 1
ATOM 2377 O O . PRO A 1 293 ? -4.264 -0.228 -2.462 1.00 97.88 293 PRO A O 1
ATOM 2380 N N . ALA A 1 294 ? -4.489 0.902 -4.389 1.00 98.31 294 ALA A N 1
ATOM 2381 C CA . ALA A 1 294 ? -3.250 0.435 -5.000 1.00 98.31 294 ALA A CA 1
ATOM 2382 C C . ALA A 1 294 ? -2.116 1.463 -4.843 1.00 98.31 294 ALA A C 1
ATOM 2384 O O . ALA A 1 294 ? -2.283 2.619 -5.247 1.00 98.31 294 ALA A O 1
ATOM 2385 N N . HIS A 1 295 ? -0.972 1.025 -4.326 1.00 98.12 295 HIS A N 1
ATOM 2386 C CA . HIS A 1 295 ? 0.236 1.789 -4.018 1.00 98.12 295 HIS A CA 1
ATOM 2387 C C . HIS A 1 295 ? 1.421 1.287 -4.843 1.00 98.12 295 HIS A C 1
ATOM 2389 O O . HIS A 1 295 ? 1.625 0.075 -4.960 1.00 98.12 295 HIS A O 1
ATOM 2395 N N . PHE A 1 296 ? 2.227 2.196 -5.390 1.00 96.88 296 PHE A N 1
ATOM 2396 C CA . PHE A 1 296 ? 3.496 1.800 -5.999 1.00 96.88 296 PHE A CA 1
ATOM 2397 C C . PHE A 1 296 ? 4.461 1.354 -4.894 1.00 96.88 296 PHE A C 1
ATOM 2399 O O . PHE A 1 296 ? 4.828 2.164 -4.044 1.00 96.88 296 PHE A O 1
ATOM 2406 N N . TRP A 1 297 ? 4.829 0.070 -4.885 1.00 94.62 297 TRP A N 1
ATOM 2407 C CA . TRP A 1 297 ? 5.807 -0.484 -3.937 1.00 94.62 297 TRP A CA 1
ATOM 2408 C C . TRP A 1 297 ? 7.216 0.059 -4.221 1.00 94.62 297 TRP A C 1
ATOM 2410 O O . TRP A 1 297 ? 7.469 0.465 -5.358 1.00 94.62 297 TRP A O 1
ATOM 2420 N N . THR A 1 298 ? 8.095 0.119 -3.204 1.00 78.69 298 THR A N 1
ATOM 2421 C CA . THR A 1 298 ? 9.435 0.732 -3.301 1.00 78.69 298 THR A CA 1
ATOM 2422 C C . THR A 1 298 ? 10.602 -0.177 -2.977 1.00 78.69 298 THR A C 1
ATOM 2424 O O . THR A 1 298 ? 10.558 -0.784 -1.886 1.00 78.69 298 THR A O 1
#

Secondary structure (DSSP, 8-state):
---------TTHHHH-TTSTTHHHHHHHHHHHHHHHHHHHH--GGG---HHHHHHTT--HHHHHHTT-SSTT-GGGT-TT--SEEETTEEE----TTSS-GGGGT-HHHHTT-GGG----HHHHHHH--TT--EEEEEES---BTTBTHHHHHHHHHHTT---SEEEEE-SS---HHHHHHHS-TTTTTTEEEE-S-----TT-TT-HHHHHHHH--TTSEEEEEE--S-HHHHHHHHHHHHH-HHHHHH-SEEEE----B-GGGHHHHGGG--SBHHHHHHHHHHHHHTT--EEE--

Radius of gyration: 18.91 Å; chains: 1; bounding box: 37×50×49 Å